Protein AF-A0A6C0F7W9-F1 (afdb_monomer_lite)

Secondary structure (DSSP, 8-state):
-HHHHHHHTT---HHHHHHHHTSHHHHHHHHHHHHHTT-TTTS-HHHHHHHHHHHH-HHHHHS-S-SHHHHHHHHHHHHHHH---S-HHHHHHHHHHHHHHHHHHHHHHHHHHHHHHHHHHHHHHHHHHH---HHHHHHHHHHHHHHHHHHHHHH-HHHHHHHHH-------HHHHHHHHHHHHHHHHHHHHHTT--HHHHHHHHHHHHHHHHHS-GGGHHHHHHHT-HHHHHHHHHTT---HHHHHHHHHHHHHHHHHHS-GGGHHHHHHHHHHHHHS---HHHHHHHHHHHHHHHHHHHHHHHHHHHHTT-

pLDDT: mean 90.6, std 6.88, range [42.31, 96.56]

InterPro domains:
  IPR008862 T-complex 11 [PF05794] (186-307)

Structure (mmCIF, N/CA/C/O backbone):
data_AF-A0A6C0F7W9-F1
#
_entry.id   AF-A0A6C0F7W9-F1
#
loop_
_atom_site.group_PDB
_atom_site.id
_atom_site.type_symbol
_atom_site.label_atom_id
_atom_site.label_alt_id
_atom_site.label_comp_id
_atom_site.label_asym_id
_atom_site.label_entity_id
_atom_site.label_seq_id
_atom_site.pdbx_PDB_ins_code
_atom_site.Cartn_x
_atom_site.Cartn_y
_atom_site.Cartn_z
_atom_site.occupancy
_atom_site.B_iso_or_equiv
_atom_site.auth_seq_id
_atom_site.auth_comp_id
_atom_site.auth_asym_id
_atom_site.auth_atom_id
_atom_site.pdbx_PDB_model_num
ATOM 1 N N . MET A 1 1 ? -28.496 0.179 44.804 1.00 85.44 1 MET A N 1
ATOM 2 C CA . MET A 1 1 ? -27.200 0.665 44.292 1.00 85.44 1 MET A CA 1
ATOM 3 C C . MET A 1 1 ? -26.084 0.224 45.228 1.00 85.44 1 MET A C 1
ATOM 5 O O . MET A 1 1 ? -25.105 -0.337 44.757 1.00 85.44 1 MET A O 1
ATOM 9 N N . ASP A 1 2 ? -26.281 0.359 46.536 1.00 87.19 2 ASP A N 1
ATOM 10 C CA . ASP A 1 2 ? -25.258 0.098 47.564 1.00 87.19 2 ASP A CA 1
ATOM 11 C C . ASP A 1 2 ? -24.726 -1.336 47.537 1.00 87.19 2 ASP A C 1
ATOM 13 O O . ASP A 1 2 ? -23.523 -1.536 47.474 1.00 87.19 2 ASP A O 1
ATOM 17 N N . SER A 1 3 ? -25.598 -2.338 47.375 1.00 89.25 3 SER A N 1
ATOM 18 C CA . SER A 1 3 ? -25.154 -3.735 47.225 1.00 89.25 3 SER A CA 1
ATOM 19 C C . SER A 1 3 ? -24.206 -3.970 46.033 1.00 89.25 3 SER A C 1
ATOM 21 O O . SER A 1 3 ? -23.320 -4.820 46.105 1.00 89.25 3 SER A O 1
ATOM 23 N N . LEU A 1 4 ? -24.364 -3.223 44.930 1.00 91.81 4 LEU A N 1
ATOM 24 C CA . LEU A 1 4 ? -23.422 -3.280 43.806 1.00 91.81 4 LEU A CA 1
ATOM 25 C C . LEU A 1 4 ? -22.123 -2.539 44.144 1.00 91.81 4 LEU A C 1
ATOM 27 O O . LEU A 1 4 ? -21.048 -3.054 43.839 1.00 91.81 4 LEU A O 1
ATOM 31 N N . LYS A 1 5 ? -22.216 -1.372 44.800 1.00 92.31 5 LYS A N 1
ATOM 32 C CA . LYS A 1 5 ? -21.053 -0.607 45.274 1.00 92.31 5 LYS A CA 1
ATOM 33 C C . LYS A 1 5 ? -20.185 -1.457 46.210 1.00 92.31 5 LYS A C 1
ATOM 35 O O . LYS A 1 5 ? -19.002 -1.625 45.926 1.00 92.31 5 LYS A O 1
ATOM 40 N N . ASP A 1 6 ? -20.774 -2.105 47.210 1.00 90.75 6 ASP A N 1
ATOM 41 C CA . ASP A 1 6 ? -20.065 -2.949 48.184 1.00 90.75 6 ASP A CA 1
ATOM 42 C C . ASP A 1 6 ? -19.286 -4.097 47.527 1.00 90.75 6 ASP A C 1
ATOM 44 O O . ASP A 1 6 ? -18.161 -4.421 47.918 1.00 90.75 6 ASP A O 1
ATOM 48 N N . LYS A 1 7 ? -19.876 -4.716 46.498 1.00 91.81 7 LYS A N 1
ATOM 49 C CA . LYS A 1 7 ? -19.296 -5.886 45.821 1.00 91.81 7 LYS A CA 1
ATOM 50 C C . LYS A 1 7 ? -18.228 -5.535 44.788 1.00 91.81 7 LYS A C 1
ATOM 52 O O . LYS A 1 7 ? -17.334 -6.355 44.545 1.00 91.81 7 LYS A O 1
ATOM 57 N N . LEU A 1 8 ? -18.336 -4.364 44.158 1.00 93.31 8 LEU A N 1
ATOM 58 C CA . LEU A 1 8 ? -17.526 -3.988 42.996 1.00 93.31 8 LEU A CA 1
ATOM 59 C C . LEU A 1 8 ? -16.485 -2.905 43.304 1.00 93.31 8 LEU A C 1
ATOM 61 O O . LEU A 1 8 ? -15.392 -2.960 42.747 1.00 93.31 8 LEU A O 1
ATOM 65 N N . LEU A 1 9 ? -16.756 -1.959 44.211 1.00 91.19 9 LEU A N 1
ATOM 66 C CA . LEU A 1 9 ? -15.817 -0.867 44.508 1.00 91.19 9 LEU A CA 1
ATOM 67 C C . LEU A 1 9 ? -14.606 -1.309 45.337 1.00 91.19 9 LEU A C 1
ATOM 69 O O . LEU A 1 9 ? -13.578 -0.638 45.305 1.00 91.19 9 LEU A O 1
ATOM 73 N N . ASN A 1 10 ? -14.679 -2.447 46.023 1.00 90.56 10 ASN A N 1
ATOM 74 C CA . ASN A 1 10 ? -13.546 -3.006 46.771 1.00 90.56 10 ASN A CA 1
ATOM 75 C C . ASN A 1 10 ? -12.594 -3.843 45.895 1.00 90.56 10 ASN A C 1
ATOM 77 O O . ASN A 1 10 ? -11.710 -4.527 46.403 1.00 90.56 10 ASN A O 1
ATOM 81 N N . VAL A 1 11 ? -12.787 -3.843 44.573 1.00 91.94 11 VAL A N 1
ATOM 82 C CA . VAL A 1 11 ? -11.910 -4.537 43.625 1.00 91.94 11 VAL A CA 1
ATOM 83 C C . VAL A 1 11 ? -10.869 -3.558 43.087 1.00 91.94 11 VAL A C 1
ATOM 85 O O . VAL A 1 11 ? -11.222 -2.484 42.602 1.00 91.94 11 VAL A O 1
ATOM 88 N N . HIS A 1 12 ? -9.594 -3.940 43.174 1.00 92.12 12 HIS A N 1
ATOM 89 C CA . HIS A 1 12 ? -8.455 -3.080 42.825 1.00 92.12 12 HIS A CA 1
ATOM 90 C C . HIS A 1 12 ? -7.750 -3.465 41.519 1.00 92.12 12 HIS A C 1
ATOM 92 O O . HIS A 1 12 ? -6.914 -2.709 41.042 1.00 92.12 12 HIS A O 1
ATOM 98 N N . GLU A 1 13 ? -8.117 -4.593 40.910 1.00 94.75 13 GLU A N 1
ATOM 99 C CA . GLU A 1 13 ? -7.559 -5.045 39.633 1.00 94.75 13 GLU A CA 1
ATOM 100 C C . GLU A 1 13 ? -8.621 -5.055 38.532 1.00 94.75 13 GLU A C 1
ATOM 102 O O . GLU A 1 13 ? -9.722 -5.587 38.729 1.00 94.75 13 GLU A O 1
ATOM 107 N N . PHE A 1 14 ? -8.259 -4.530 37.358 1.00 91.50 14 PHE A N 1
ATOM 108 C CA . PHE A 1 14 ? -9.129 -4.449 36.183 1.00 91.50 14 PHE A CA 1
ATOM 109 C C . PHE A 1 14 ? -9.684 -5.819 35.781 1.00 91.50 14 PHE A C 1
ATOM 111 O O . PHE A 1 14 ? -10.897 -6.005 35.680 1.00 91.50 14 PHE A O 1
ATOM 118 N N . GLU A 1 15 ? -8.800 -6.806 35.624 1.00 93.31 15 GLU A N 1
ATOM 119 C CA . GLU A 1 15 ? -9.160 -8.168 35.216 1.00 93.31 15 GLU A CA 1
ATOM 120 C C . GLU A 1 15 ? -10.118 -8.837 36.203 1.00 93.31 15 GLU A C 1
ATOM 122 O O . GLU A 1 15 ? -11.090 -9.498 35.822 1.00 93.31 15 GLU A O 1
ATOM 127 N N . THR A 1 16 ? -9.875 -8.630 37.496 1.00 94.12 16 THR A N 1
ATOM 128 C CA . THR A 1 16 ? -10.717 -9.175 38.558 1.00 94.12 16 THR A CA 1
ATOM 129 C C . THR A 1 16 ? -12.101 -8.516 38.551 1.00 94.12 16 THR A C 1
ATOM 131 O O . THR A 1 16 ? -13.109 -9.213 38.713 1.00 94.12 16 THR A O 1
ATOM 134 N N . LEU A 1 17 ? -12.186 -7.202 38.307 1.00 93.38 17 LEU A N 1
ATOM 135 C CA . LEU A 1 17 ? -13.465 -6.493 38.204 1.00 93.38 17 LEU A CA 1
ATOM 136 C C . LEU A 1 17 ? -14.242 -6.908 36.947 1.00 93.38 17 LEU A C 1
ATOM 138 O O . LEU A 1 17 ? -15.433 -7.214 37.039 1.00 93.38 17 LEU A O 1
ATOM 142 N N . SER A 1 18 ? -13.555 -7.008 35.808 1.00 91.19 18 SER A N 1
ATOM 143 C CA . SER A 1 18 ? -14.110 -7.471 34.533 1.00 91.19 18 SER A CA 1
ATOM 144 C C . SER A 1 18 ? -14.744 -8.861 34.672 1.00 91.19 18 SER A C 1
ATOM 146 O O . SER A 1 18 ? -15.923 -9.054 34.360 1.00 91.19 18 SER A O 1
ATOM 148 N N . LYS A 1 19 ? -14.020 -9.820 35.268 1.00 93.44 19 LYS A N 1
ATOM 149 C CA . LYS A 1 19 ? -14.541 -11.171 35.542 1.00 93.44 19 LYS A CA 1
ATOM 150 C C . LYS A 1 19 ? -15.728 -11.157 36.504 1.00 93.44 19 LYS A C 1
ATOM 152 O O . LYS A 1 19 ? -16.716 -11.849 36.256 1.00 93.44 19 LYS A O 1
ATOM 157 N N . LYS A 1 20 ? -15.672 -10.364 37.582 1.00 92.81 20 LYS A N 1
ATOM 158 C CA . LYS A 1 20 ? -16.789 -10.229 38.535 1.00 92.81 20 LYS A CA 1
ATOM 159 C C . LYS A 1 20 ? -18.050 -9.682 37.872 1.00 92.81 20 LYS A C 1
ATOM 161 O O . LYS A 1 20 ? -19.134 -10.200 38.118 1.00 92.81 20 LYS A O 1
ATOM 166 N N . MET A 1 21 ? -17.931 -8.701 36.982 1.00 90.25 21 MET A N 1
ATOM 167 C CA . MET A 1 21 ? -19.078 -8.158 36.250 1.00 90.25 21 MET A CA 1
ATOM 168 C C . MET A 1 21 ? -19.759 -9.164 35.313 1.00 90.25 21 MET A C 1
ATOM 170 O O . MET A 1 21 ? -20.935 -9.000 34.984 1.00 90.25 21 MET A O 1
ATOM 174 N N . LEU A 1 22 ? -19.059 -10.221 34.898 1.00 89.94 22 LEU A N 1
ATOM 175 C CA . LEU A 1 22 ? -19.636 -11.309 34.105 1.00 89.94 22 LEU A CA 1
ATOM 176 C C . LEU A 1 22 ? -20.366 -12.354 34.962 1.00 89.94 22 LEU A C 1
ATOM 178 O O . LEU A 1 22 ? -21.108 -13.174 34.418 1.00 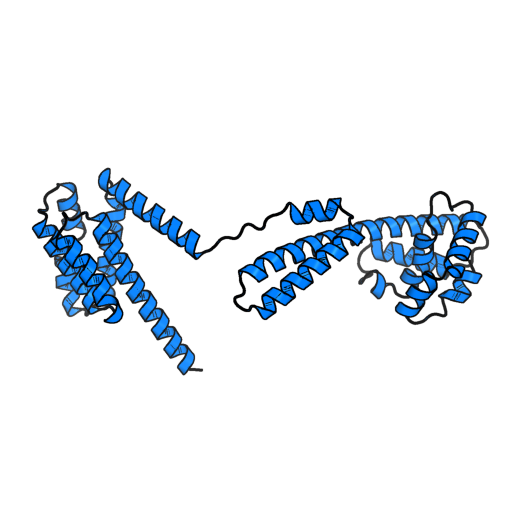89.94 22 LEU A O 1
ATOM 182 N N . GLN A 1 23 ? -20.213 -12.324 36.289 1.00 94.50 23 GLN A N 1
ATOM 183 C CA . GLN A 1 23 ? -20.895 -13.257 37.182 1.00 94.50 23 GLN A CA 1
ATOM 184 C C . GLN A 1 23 ? -22.410 -13.042 37.138 1.00 94.50 23 GLN A C 1
ATOM 186 O O . GLN A 1 23 ? -22.911 -11.913 37.089 1.00 94.50 23 GLN A O 1
ATOM 191 N N . LYS A 1 24 ? -23.157 -14.151 37.169 1.00 94.06 24 LYS A N 1
ATOM 192 C CA . LYS A 1 24 ? -24.623 -14.141 37.105 1.00 94.06 24 LYS A CA 1
ATOM 193 C C . LYS A 1 24 ? -25.232 -13.287 38.219 1.00 94.06 24 LYS A C 1
ATOM 195 O O . LYS A 1 24 ? -26.094 -12.466 37.944 1.00 94.06 24 LYS A O 1
ATOM 200 N N . GLU A 1 25 ? -24.707 -13.416 39.434 1.00 95.38 25 GLU A N 1
ATOM 201 C CA . GLU A 1 25 ? -25.152 -12.660 40.607 1.00 95.38 25 GLU A CA 1
ATOM 202 C C . GLU A 1 25 ? -25.086 -11.138 40.397 1.00 95.38 25 GLU A C 1
ATOM 204 O O . GLU A 1 25 ? -26.061 -10.434 40.653 1.00 95.38 25 GLU A O 1
ATOM 209 N N . ILE A 1 26 ? -23.968 -10.622 39.874 1.00 95.25 26 ILE A N 1
ATOM 210 C CA . ILE A 1 26 ? -23.800 -9.186 39.603 1.00 95.25 26 ILE A CA 1
ATOM 211 C C . ILE A 1 26 ? -24.738 -8.723 38.484 1.00 95.25 26 ILE A C 1
ATOM 213 O O . ILE A 1 26 ? -25.362 -7.665 38.590 1.00 95.25 26 ILE A O 1
ATOM 217 N N . ASN A 1 27 ? -24.881 -9.526 37.426 1.00 94.12 27 ASN A N 1
ATOM 218 C CA . ASN A 1 27 ? -25.809 -9.218 36.337 1.00 94.12 27 ASN A CA 1
ATOM 219 C C . ASN A 1 27 ? -27.264 -9.176 36.822 1.00 94.12 27 ASN A C 1
ATOM 221 O O . ASN A 1 27 ? -28.006 -8.280 36.419 1.00 94.12 27 ASN A O 1
ATOM 225 N N . ASP A 1 28 ? -27.661 -10.102 37.693 1.00 94.62 28 ASP A N 1
ATOM 226 C CA . ASP A 1 28 ? -29.013 -10.171 38.243 1.00 94.62 28 ASP A CA 1
ATOM 227 C C . ASP A 1 28 ? -29.293 -8.988 39.184 1.00 94.62 28 ASP A C 1
ATOM 229 O O . ASP A 1 28 ? -30.345 -8.363 39.063 1.00 94.62 28 ASP A O 1
ATOM 233 N N . LEU A 1 29 ? -28.329 -8.579 40.020 1.00 95.25 29 LEU A N 1
ATOM 234 C CA . LEU A 1 29 ? -28.436 -7.352 40.825 1.00 95.25 29 LEU A CA 1
ATOM 235 C C . LEU A 1 29 ? -28.595 -6.097 39.953 1.00 95.25 29 LEU A C 1
ATOM 237 O O . LEU A 1 29 ? -29.432 -5.238 40.237 1.00 95.25 29 LEU A O 1
ATOM 241 N N . GLY A 1 30 ? -27.820 -5.997 38.869 1.00 94.00 30 GLY A N 1
ATOM 242 C CA . GLY A 1 30 ? -27.941 -4.907 37.901 1.00 94.00 30 GLY A CA 1
ATOM 243 C C . GLY A 1 30 ? -29.318 -4.869 37.232 1.00 94.00 30 GLY A C 1
ATOM 244 O O . GLY A 1 30 ? -29.913 -3.798 37.110 1.00 94.00 30 GLY A O 1
ATOM 245 N N . LYS A 1 31 ? -29.859 -6.028 36.838 1.00 94.62 31 LYS A N 1
ATOM 246 C CA . LYS A 1 31 ? -31.212 -6.135 36.267 1.00 94.62 31 LYS A CA 1
ATOM 247 C C . LYS A 1 31 ? -32.288 -5.735 37.269 1.00 94.62 31 LYS A C 1
ATOM 249 O O . LYS A 1 31 ? -33.102 -4.879 36.942 1.00 94.62 31 LYS A O 1
ATOM 254 N N . GLN A 1 32 ? -32.253 -6.289 38.481 1.00 95.44 32 GLN A N 1
ATOM 255 C CA . GLN A 1 32 ? -33.227 -5.999 39.537 1.00 95.44 32 GLN A CA 1
ATOM 256 C C . GLN A 1 32 ? -33.266 -4.508 39.881 1.00 95.44 32 GLN A C 1
ATOM 258 O O . GLN A 1 32 ? -34.342 -3.939 40.054 1.00 95.44 32 GLN A O 1
ATOM 263 N N . LEU A 1 33 ? -32.103 -3.846 39.930 1.00 93.75 33 LEU A N 1
ATOM 264 C CA . LEU A 1 33 ? -32.042 -2.404 40.158 1.00 93.75 33 LEU A CA 1
ATOM 265 C C . LEU A 1 33 ? -32.733 -1.628 39.030 1.00 93.75 33 LEU A C 1
ATOM 267 O O . LEU A 1 33 ? -33.555 -0.754 39.300 1.00 93.75 33 LEU A O 1
ATOM 271 N N . LEU A 1 34 ? -32.437 -1.955 37.769 1.00 94.88 34 LEU A N 1
ATOM 272 C CA . LEU A 1 34 ? -33.075 -1.295 36.628 1.00 94.88 34 LEU A CA 1
ATOM 273 C C . LEU A 1 34 ? -34.575 -1.604 36.533 1.00 94.88 34 LEU A C 1
ATOM 275 O O . LEU A 1 34 ? -35.336 -0.737 36.115 1.00 94.88 34 LEU A O 1
ATOM 279 N N . GLU A 1 35 ? -35.017 -2.794 36.933 1.00 94.44 35 GLU A N 1
ATOM 280 C CA . GLU A 1 35 ? -36.434 -3.166 37.020 1.00 94.44 35 GLU A CA 1
ATOM 281 C C . GLU A 1 35 ? -37.165 -2.386 38.113 1.00 94.44 35 GLU A C 1
ATOM 283 O O . GLU A 1 35 ? -38.217 -1.806 37.838 1.00 94.44 35 GLU A O 1
ATOM 288 N N . LYS A 1 36 ? -36.581 -2.281 39.316 1.00 93.44 36 LYS A N 1
ATOM 289 C CA . LYS A 1 36 ? -37.109 -1.443 40.406 1.00 93.44 36 LYS A CA 1
ATOM 290 C C . LYS A 1 36 ? -37.282 0.001 39.935 1.00 93.44 36 LYS A C 1
ATOM 292 O O . LYS A 1 36 ? -38.324 0.616 40.147 1.00 93.44 36 LYS A O 1
ATOM 297 N N . LEU A 1 37 ? -36.288 0.511 39.211 1.00 93.19 37 LEU A N 1
ATOM 298 C CA . LEU A 1 37 ? -36.318 1.837 38.609 1.00 93.19 37 LEU A CA 1
ATOM 299 C C . LEU A 1 37 ? -37.122 1.886 37.298 1.00 93.19 37 LEU A C 1
ATOM 301 O O . LEU A 1 37 ? -37.117 2.924 36.653 1.00 93.19 37 LEU A O 1
ATOM 305 N N . LYS A 1 38 ? -37.818 0.835 36.852 1.00 92.62 38 LYS A N 1
ATOM 306 C CA . LYS A 1 38 ? -38.569 0.777 35.574 1.00 92.62 38 LYS A CA 1
ATOM 307 C C . LYS A 1 38 ? -37.785 1.305 34.351 1.00 92.62 38 LYS A C 1
ATOM 309 O O . LYS A 1 38 ? -38.331 2.036 33.527 1.00 92.62 38 LYS A O 1
ATOM 314 N N . MET A 1 39 ? -36.491 0.997 34.272 1.00 91.38 39 MET A N 1
ATOM 315 C CA . MET A 1 39 ? -35.558 1.412 33.207 1.00 91.38 39 MET A CA 1
ATOM 316 C C . MET A 1 39 ? -35.106 0.256 32.309 1.00 91.38 39 MET A C 1
ATOM 318 O O . MET A 1 39 ? -34.450 0.475 31.288 1.00 91.38 39 MET A O 1
ATOM 322 N N . ASN A 1 40 ? -35.436 -0.978 32.684 1.00 88.44 40 ASN A N 1
ATOM 323 C CA . ASN A 1 40 ? -35.019 -2.207 32.010 1.00 88.44 40 ASN A CA 1
ATOM 324 C C . ASN A 1 40 ? -35.438 -2.286 30.528 1.00 88.44 40 ASN A C 1
ATOM 326 O O . ASN A 1 40 ? -34.814 -3.020 29.766 1.00 88.44 40 ASN A O 1
ATOM 330 N N . SER A 1 41 ? -36.446 -1.519 30.100 1.00 87.25 41 SER A N 1
ATOM 331 C CA . SER A 1 41 ? -36.891 -1.462 28.702 1.00 87.25 41 SER A CA 1
ATOM 332 C C . SER A 1 41 ? -35.970 -0.662 27.770 1.00 87.25 41 SER A C 1
ATOM 334 O O . SER A 1 41 ? -36.009 -0.886 26.563 1.00 87.25 41 SER A O 1
ATOM 336 N N . PHE A 1 42 ? -35.134 0.251 28.284 1.00 88.94 42 PHE A N 1
ATOM 337 C CA . PHE A 1 42 ? -34.282 1.120 27.449 1.00 88.94 42 PHE A CA 1
ATOM 338 C C . PHE A 1 42 ? -32.816 1.229 27.908 1.00 88.94 42 PHE A C 1
ATOM 340 O O . PHE A 1 42 ? -31.946 1.643 27.127 1.00 88.94 42 PHE A O 1
ATOM 347 N N . VAL A 1 43 ? -32.501 0.819 29.141 1.00 92.50 43 VAL A N 1
ATOM 348 C CA . VAL A 1 43 ? -31.124 0.671 29.630 1.00 92.50 43 VAL A CA 1
ATOM 349 C C . VAL A 1 43 ? -30.792 -0.805 29.781 1.00 92.50 43 VAL A C 1
ATOM 351 O O . VAL A 1 43 ? -31.406 -1.526 30.562 1.00 92.50 43 VAL A O 1
ATOM 354 N N . HIS A 1 44 ? -29.776 -1.257 29.049 1.00 92.88 44 HIS A N 1
ATOM 355 C CA . HIS A 1 44 ? -29.266 -2.610 29.205 1.00 92.88 44 HIS A CA 1
ATOM 356 C C . HIS A 1 44 ? -28.386 -2.685 30.461 1.00 92.88 44 HIS A C 1
ATOM 358 O O . HIS A 1 44 ? -27.435 -1.914 30.590 1.00 92.88 44 HIS A O 1
ATOM 364 N N . HIS A 1 45 ? -28.658 -3.638 31.356 1.00 92.62 45 HIS A N 1
ATOM 365 C CA . HIS A 1 45 ? -27.936 -3.809 32.628 1.00 92.62 45 HIS A CA 1
ATOM 366 C C . HIS A 1 45 ? -26.410 -3.822 32.475 1.00 92.62 45 HIS A C 1
ATOM 368 O O . HIS A 1 45 ? -25.729 -3.145 33.233 1.00 92.62 45 HIS A O 1
ATOM 374 N N . ARG A 1 46 ? -25.861 -4.496 31.454 1.00 92.31 46 ARG A N 1
ATOM 375 C CA . ARG A 1 46 ? -24.405 -4.493 31.201 1.00 92.31 46 ARG A CA 1
ATOM 376 C C . ARG A 1 46 ? -23.825 -3.118 30.879 1.00 92.31 46 ARG A C 1
ATOM 378 O O . ARG A 1 46 ? -22.703 -2.846 31.279 1.00 92.31 46 ARG A O 1
ATOM 385 N N . ASN A 1 47 ? -24.573 -2.263 30.178 1.00 93.25 47 ASN A N 1
ATOM 386 C CA . ASN A 1 47 ? -24.108 -0.904 29.916 1.00 93.25 47 ASN A CA 1
ATOM 387 C C . ASN A 1 47 ? -24.051 -0.129 31.225 1.00 93.25 47 ASN A C 1
ATOM 389 O O . ASN A 1 47 ? -23.032 0.466 31.518 1.00 93.25 47 ASN A O 1
ATOM 393 N N . PHE A 1 48 ? -25.108 -0.197 32.036 1.00 94.38 48 PHE A N 1
ATOM 394 C CA . PHE A 1 48 ? -25.116 0.421 33.361 1.00 94.38 48 PHE A CA 1
ATOM 395 C C . PHE A 1 48 ? -23.955 -0.082 34.237 1.00 94.38 48 PHE A C 1
ATOM 397 O O . PHE A 1 48 ? -23.228 0.724 34.808 1.00 94.38 48 PHE A O 1
ATOM 404 N N . LEU A 1 49 ? -23.733 -1.399 34.295 1.00 94.81 49 LEU A N 1
ATOM 405 C CA . LEU A 1 49 ? -22.643 -1.990 35.075 1.00 94.81 49 LEU A CA 1
ATOM 406 C C . LEU A 1 49 ? -21.252 -1.546 34.590 1.00 94.81 49 LEU A C 1
ATOM 408 O O . LEU A 1 49 ? -20.321 -1.515 35.388 1.00 94.81 49 LEU A O 1
ATOM 412 N N . ALA A 1 50 ? -21.097 -1.133 33.328 1.00 95.12 50 ALA A N 1
ATOM 413 C CA . ALA A 1 50 ? -19.838 -0.574 32.840 1.00 95.12 50 ALA A CA 1
ATOM 414 C C . ALA A 1 50 ? -19.428 0.718 33.570 1.00 95.12 50 ALA A C 1
ATOM 416 O O . ALA A 1 50 ? -18.243 1.042 33.581 1.00 95.12 50 ALA A O 1
ATOM 417 N N . ALA A 1 51 ? -20.353 1.413 34.247 1.00 96.06 51 ALA A N 1
ATOM 418 C CA . ALA A 1 51 ? -20.027 2.576 35.074 1.00 96.06 51 ALA A CA 1
ATOM 419 C C . ALA A 1 51 ? -18.984 2.255 36.153 1.00 96.06 51 ALA A C 1
ATOM 421 O O . ALA A 1 51 ? -18.143 3.095 36.450 1.00 96.06 51 ALA A O 1
ATOM 422 N N . PHE A 1 52 ? -18.994 1.036 36.706 1.00 95.88 52 PHE A N 1
ATOM 423 C CA . PHE A 1 52 ? -18.022 0.619 37.721 1.00 95.88 52 PHE A CA 1
ATOM 424 C C . PHE A 1 52 ? -16.609 0.488 37.139 1.00 95.88 52 PHE A C 1
ATOM 426 O O . PHE A 1 52 ? -15.646 0.893 37.786 1.00 95.88 52 PHE A O 1
ATOM 433 N N . MET A 1 53 ? -16.488 -0.025 35.910 1.00 94.81 53 MET A N 1
ATOM 434 C CA . MET A 1 53 ? -15.207 -0.126 35.198 1.00 94.81 53 MET A CA 1
ATOM 435 C C . MET A 1 53 ? -14.681 1.249 34.805 1.00 94.81 53 MET A C 1
ATOM 437 O O . MET A 1 53 ? -13.527 1.550 35.076 1.00 94.81 53 MET A O 1
ATOM 441 N N . VAL A 1 54 ? -15.538 2.095 34.223 1.00 95.81 54 VAL A N 1
ATOM 442 C CA . VAL A 1 54 ? -15.179 3.467 33.831 1.00 95.81 54 VAL A CA 1
ATOM 443 C C . VAL A 1 54 ? -14.712 4.273 35.043 1.00 95.81 54 VAL A C 1
ATOM 445 O O . VAL A 1 54 ? -13.730 4.997 34.945 1.00 95.81 54 VAL A O 1
ATOM 448 N N . PHE A 1 55 ? -15.383 4.122 36.187 1.00 96.00 55 PHE A N 1
ATOM 449 C CA . PHE A 1 55 ? -15.010 4.815 37.417 1.00 96.00 55 PHE A CA 1
ATOM 450 C C . PHE A 1 55 ? -13.672 4.326 37.984 1.00 96.00 55 PHE A C 1
ATOM 452 O O . PHE A 1 55 ? -12.820 5.134 38.340 1.00 96.00 55 PHE A O 1
ATOM 459 N N . LYS A 1 56 ? -13.478 3.004 38.090 1.00 95.12 56 LYS A N 1
ATOM 460 C CA . LYS A 1 56 ? -12.280 2.435 38.727 1.00 95.12 56 LYS A CA 1
ATOM 461 C C . LYS A 1 56 ? -11.039 2.475 37.848 1.00 95.12 56 LYS A C 1
ATOM 463 O O . LYS A 1 56 ? -9.944 2.662 38.368 1.00 95.12 56 LYS A O 1
ATOM 468 N N . PHE A 1 57 ? -11.218 2.280 36.550 1.00 95.56 57 PHE A N 1
ATOM 469 C CA . PHE A 1 57 ? -10.138 2.082 35.593 1.00 95.56 57 PHE A CA 1
ATOM 470 C C . PHE A 1 57 ? -10.366 2.912 34.321 1.00 95.56 57 PHE A C 1
ATOM 472 O O . PHE A 1 57 ? -10.446 2.364 33.221 1.00 95.56 57 PHE A O 1
ATOM 479 N N . PRO A 1 58 ? -10.497 4.247 34.433 1.00 93.31 58 PRO A N 1
ATOM 480 C CA . PRO A 1 58 ? -10.826 5.092 33.288 1.00 93.31 58 PRO A CA 1
ATOM 481 C C . PRO A 1 58 ? -9.789 4.996 32.164 1.00 93.31 58 PRO A C 1
ATOM 483 O O . PRO A 1 58 ? -10.162 4.980 30.994 1.00 93.31 58 PRO A O 1
ATOM 486 N N . TYR A 1 59 ? -8.502 4.897 32.506 1.00 91.75 59 TYR A N 1
ATOM 487 C CA . TYR A 1 59 ? -7.416 4.812 31.527 1.00 91.75 59 TYR A CA 1
ATOM 488 C C . TYR A 1 59 ? -7.319 3.435 30.863 1.00 91.75 59 TYR A C 1
ATOM 490 O O . TYR A 1 59 ? -7.044 3.371 29.671 1.00 91.75 59 TYR A O 1
ATOM 498 N N . ASP A 1 60 ? -7.617 2.347 31.576 1.00 90.00 60 ASP A N 1
ATOM 499 C CA . ASP A 1 60 ? -7.670 1.013 30.961 1.00 90.00 60 ASP A CA 1
ATOM 500 C C . ASP A 1 60 ? -8.875 0.866 30.022 1.00 90.00 60 ASP A C 1
ATOM 502 O O . ASP A 1 60 ? -8.812 0.131 29.041 1.00 90.00 60 ASP A O 1
ATOM 506 N N . VAL A 1 61 ? -9.979 1.573 30.303 1.00 89.56 61 VAL A N 1
ATOM 507 C CA . VAL A 1 61 ? -11.179 1.548 29.452 1.00 89.56 61 VAL A CA 1
ATOM 508 C C . VAL A 1 61 ? -11.066 2.501 28.262 1.00 89.56 61 VAL A C 1
ATOM 510 O O . VAL A 1 61 ? -11.493 2.144 27.173 1.00 89.56 61 VAL A O 1
ATOM 513 N N . MET A 1 62 ? -10.558 3.722 28.459 1.00 89.56 62 MET A N 1
ATOM 514 C CA . MET A 1 62 ? -10.667 4.809 27.471 1.00 89.56 62 MET A CA 1
ATOM 515 C C . MET A 1 62 ? -9.324 5.360 26.976 1.00 89.56 62 MET A C 1
ATOM 517 O O . MET A 1 62 ? -9.329 6.261 26.135 1.00 89.56 62 MET A O 1
ATOM 521 N N . HIS A 1 63 ? -8.195 4.875 27.503 1.00 84.94 63 HIS A N 1
ATOM 522 C CA . HIS A 1 63 ? -6.813 5.324 27.251 1.00 84.94 63 HIS A CA 1
ATOM 523 C C . HIS A 1 63 ? -6.480 6.772 27.657 1.00 84.94 63 HIS A C 1
ATOM 525 O O . HIS A 1 63 ? -5.392 7.027 28.165 1.00 84.94 63 HIS A O 1
ATOM 531 N N . THR A 1 64 ? -7.399 7.723 27.481 1.00 87.75 64 THR A N 1
ATOM 532 C CA . THR A 1 64 ? -7.237 9.146 27.820 1.00 87.75 64 THR A CA 1
ATOM 533 C C . THR A 1 64 ? -8.554 9.768 28.301 1.00 87.75 64 THR A C 1
ATOM 535 O O . THR A 1 64 ? -9.644 9.328 27.926 1.00 87.75 64 THR A O 1
ATOM 538 N N . LEU A 1 65 ? -8.454 10.829 29.106 1.00 87.88 65 LEU A N 1
ATOM 539 C CA . LEU A 1 65 ? -9.565 11.685 29.542 1.00 87.88 65 LEU A CA 1
ATOM 540 C C . LEU A 1 65 ? -9.533 13.085 28.902 1.00 87.88 65 LEU A C 1
ATOM 542 O O . LEU A 1 65 ? -10.332 13.946 29.270 1.00 87.88 65 LEU A O 1
ATOM 546 N N . ASP A 1 66 ? -8.634 13.323 27.945 1.00 87.75 66 ASP A N 1
ATOM 547 C CA . ASP A 1 66 ? -8.426 14.654 27.360 1.00 87.75 66 ASP A CA 1
ATOM 548 C C . ASP A 1 66 ? -9.570 15.067 26.432 1.00 87.75 66 ASP A C 1
ATOM 550 O O . ASP A 1 66 ? -9.895 16.251 26.300 1.00 87.75 66 ASP A O 1
ATOM 554 N N . ASN A 1 67 ? -10.218 14.091 25.792 1.00 86.75 67 ASN A N 1
ATOM 555 C CA . ASN A 1 67 ? -11.350 14.367 24.923 1.00 86.75 67 ASN A CA 1
ATOM 556 C C . ASN A 1 67 ? -12.640 14.594 25.736 1.00 86.75 67 ASN A C 1
ATOM 558 O O . ASN A 1 67 ? -12.856 14.051 26.823 1.00 86.75 67 ASN A O 1
ATOM 562 N N . THR A 1 68 ? -13.532 15.416 25.184 1.00 88.00 68 THR A N 1
ATOM 563 C CA . THR A 1 68 ? -14.771 15.830 25.856 1.00 88.00 68 THR A CA 1
ATOM 564 C C . THR A 1 68 ? -15.699 14.658 26.167 1.00 88.00 68 THR A C 1
ATOM 566 O O . THR A 1 68 ? -16.275 14.624 27.250 1.00 88.00 68 THR A O 1
ATOM 569 N N . THR A 1 69 ? -15.809 13.679 25.265 1.00 87.00 69 THR A N 1
ATOM 570 C CA . THR A 1 69 ? -16.724 12.534 25.415 1.00 87.00 69 THR A CA 1
ATOM 571 C C 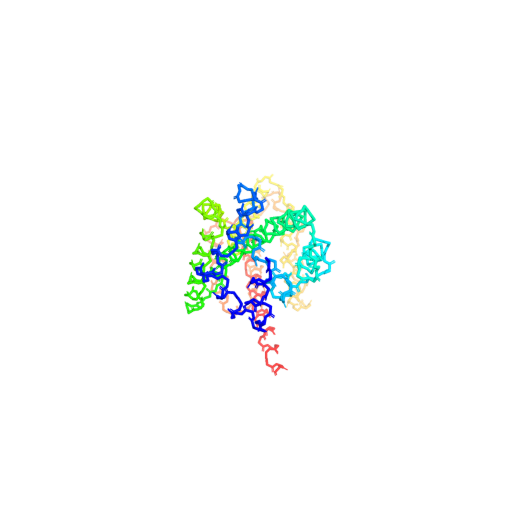. THR A 1 69 ? -16.288 11.600 26.551 1.00 87.00 69 THR A C 1
ATOM 573 O O . THR A 1 69 ? -17.119 11.219 27.375 1.00 87.00 69 THR A O 1
ATOM 576 N N . ASN A 1 70 ? -14.996 11.281 26.647 1.00 91.56 70 ASN A N 1
ATOM 577 C CA . ASN A 1 70 ? -14.416 10.436 27.694 1.00 91.56 70 ASN A CA 1
ATOM 578 C C . ASN A 1 70 ? -14.523 11.119 29.055 1.00 91.56 70 ASN A C 1
ATOM 580 O O . ASN A 1 70 ? -14.923 10.493 30.035 1.00 91.56 70 ASN A O 1
ATOM 584 N N . ARG A 1 71 ? -14.239 12.426 29.111 1.00 93.06 71 ARG A N 1
ATOM 585 C CA . ARG A 1 71 ? -14.385 13.216 30.336 1.00 93.06 71 ARG A CA 1
ATOM 586 C C . ARG A 1 71 ? -15.831 13.268 30.820 1.00 93.06 71 ARG A C 1
ATOM 588 O O . ARG A 1 71 ? -16.079 13.091 32.006 1.00 93.06 71 ARG A O 1
ATOM 595 N N . GLU A 1 72 ? -16.795 13.483 29.925 1.00 93.12 72 GLU A N 1
ATOM 596 C CA . GLU A 1 72 ? -18.220 13.451 30.279 1.00 93.12 72 GLU A CA 1
ATOM 597 C C . GLU A 1 72 ? -18.652 12.070 30.783 1.00 93.12 72 GLU A C 1
ATOM 599 O O . GLU A 1 72 ? -19.310 11.973 31.820 1.00 93.12 72 GLU A O 1
ATOM 604 N N . LEU A 1 73 ? -18.253 11.001 30.087 1.00 95.19 73 LEU A N 1
ATOM 605 C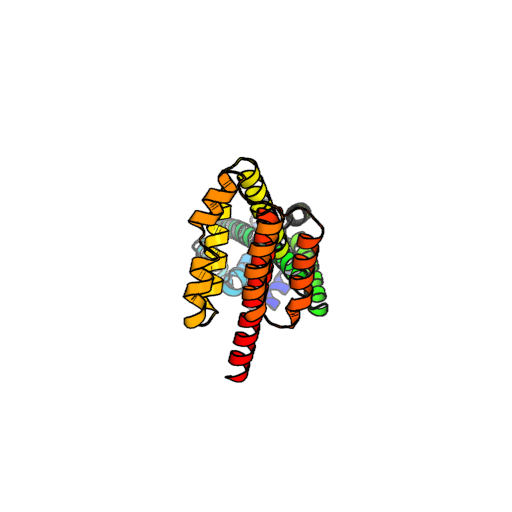 CA . LEU A 1 73 ? -18.541 9.626 30.488 1.00 95.19 73 LEU A CA 1
ATOM 606 C C . LEU A 1 73 ? -17.964 9.310 31.877 1.00 95.19 73 LEU A C 1
ATOM 608 O O . LEU A 1 73 ? -18.674 8.769 32.730 1.00 95.19 73 LEU A O 1
ATOM 612 N N . TYR A 1 74 ? -16.710 9.699 32.120 1.00 96.12 74 TYR A N 1
ATOM 613 C CA . TYR A 1 74 ? -16.055 9.545 33.414 1.00 96.12 74 TYR A CA 1
ATOM 614 C C . TYR A 1 74 ? -16.772 10.335 34.509 1.00 96.12 74 TYR A C 1
ATOM 616 O O . TYR A 1 74 ? -17.129 9.758 35.532 1.00 96.12 74 TYR A O 1
ATOM 624 N N . ASN A 1 75 ? -17.093 11.609 34.274 1.00 95.19 75 ASN A N 1
ATOM 625 C CA . ASN A 1 75 ? -17.788 12.448 35.251 1.00 95.19 75 ASN A CA 1
ATOM 626 C C . ASN A 1 75 ? -19.151 11.867 35.653 1.00 95.19 75 ASN A C 1
ATOM 628 O O . ASN A 1 75 ? -19.498 11.867 36.834 1.00 95.19 75 ASN A O 1
ATOM 632 N N . TYR A 1 76 ? -19.919 11.328 34.700 1.00 95.44 76 TYR A N 1
ATOM 633 C CA . TYR A 1 76 ? -21.172 10.640 35.024 1.00 95.44 76 TYR A CA 1
ATOM 634 C C . TYR A 1 76 ? -20.945 9.331 35.783 1.00 95.44 76 TYR A C 1
ATOM 636 O O . TYR A 1 76 ? -21.762 8.981 36.634 1.00 95.44 76 TYR A O 1
ATOM 644 N N . SER A 1 77 ? -19.842 8.623 35.523 1.00 96.19 77 SER A N 1
ATOM 645 C CA . SER A 1 77 ? -19.472 7.447 36.314 1.00 96.19 77 SER A CA 1
ATOM 646 C C . SER A 1 77 ? -19.111 7.820 37.758 1.00 96.19 77 SER A C 1
ATOM 648 O O . SER A 1 77 ? -19.663 7.215 38.673 1.00 96.19 77 SER A O 1
ATOM 650 N N . CYS A 1 78 ? -18.309 8.872 37.978 1.00 94.88 78 CYS A N 1
ATOM 651 C CA . CYS A 1 78 ? -18.010 9.413 39.309 1.00 94.88 78 CYS A CA 1
ATOM 652 C C . CYS A 1 78 ? -19.295 9.795 40.028 1.00 94.88 78 CYS A C 1
ATOM 654 O O . CYS A 1 78 ? -19.541 9.331 41.136 1.00 94.88 78 CYS A O 1
ATOM 656 N N . LYS A 1 79 ? -20.179 10.537 39.352 1.00 94.25 79 LYS A N 1
ATOM 657 C CA . LYS A 1 79 ? -21.456 10.953 39.930 1.00 94.25 79 LYS A CA 1
ATOM 658 C C . LYS A 1 79 ? -22.288 9.760 40.407 1.00 94.25 79 LYS A C 1
ATOM 660 O O . LYS A 1 79 ? -22.773 9.782 41.533 1.00 94.25 79 LYS A O 1
ATOM 665 N N . LEU A 1 80 ? -22.392 8.693 39.611 1.00 94.31 80 LEU A N 1
ATOM 666 C CA . LEU A 1 80 ? -23.113 7.476 40.006 1.00 94.31 80 LEU A CA 1
ATOM 667 C C . LEU A 1 80 ? -22.481 6.754 41.209 1.00 94.31 80 LEU A C 1
ATOM 669 O O . LEU A 1 80 ? -23.197 6.124 41.994 1.00 94.31 80 LEU A O 1
ATOM 673 N N . MET A 1 81 ? -21.155 6.806 41.349 1.00 94.06 81 MET A N 1
ATOM 674 C CA . MET A 1 81 ? -20.430 6.082 42.398 1.00 94.06 81 MET A CA 1
ATOM 675 C C . MET A 1 81 ? -20.314 6.869 43.702 1.00 94.06 81 MET A C 1
ATOM 677 O O . MET A 1 81 ? -20.433 6.273 44.771 1.00 94.06 81 MET A O 1
ATOM 681 N N . GLU A 1 82 ? -20.157 8.185 43.625 1.00 91.75 82 GLU A N 1
ATOM 682 C CA . GLU A 1 82 ? -19.850 9.058 44.763 1.00 91.75 82 GLU A CA 1
ATOM 683 C C . GLU A 1 82 ? -21.092 9.741 45.345 1.00 91.75 82 GLU A C 1
ATOM 685 O O . GLU A 1 82 ? -21.097 10.080 46.523 1.00 91.75 82 GLU A O 1
ATOM 690 N N . THR A 1 83 ? -22.166 9.904 44.563 1.00 90.31 83 THR A N 1
ATOM 691 C CA . THR A 1 83 ? -23.399 10.538 45.057 1.00 90.31 83 THR A CA 1
ATOM 692 C C . THR A 1 83 ? -24.206 9.564 45.919 1.00 90.31 83 THR A C 1
ATOM 694 O O . THR A 1 83 ? -24.434 8.406 45.535 1.00 90.31 83 THR A O 1
ATOM 697 N N . GLU A 1 84 ? -24.664 10.049 47.073 1.00 87.06 84 GLU A N 1
ATOM 698 C CA . GLU A 1 84 ? -25.729 9.435 47.867 1.00 87.06 84 GLU A CA 1
ATOM 699 C C . GLU A 1 84 ? -27.076 9.928 47.330 1.00 87.06 84 GLU A C 1
ATOM 701 O O . GLU A 1 84 ? -27.326 11.129 47.251 1.00 87.06 84 GLU A O 1
ATOM 706 N N . TYR A 1 85 ? -27.915 9.000 46.873 1.00 86.62 85 TYR A N 1
ATOM 707 C CA . TYR A 1 85 ? -29.177 9.327 46.216 1.00 86.62 85 TYR A CA 1
ATOM 708 C C . TYR A 1 85 ? -30.345 9.117 47.175 1.00 86.62 85 TYR A C 1
ATOM 710 O O . TYR A 1 85 ? -30.754 7.977 47.399 1.00 86.62 85 TYR A O 1
ATOM 718 N N . ASP A 1 86 ? -30.922 10.215 47.658 1.00 82.56 86 ASP A N 1
ATOM 719 C CA . ASP A 1 86 ? -32.162 10.190 48.443 1.00 82.56 86 ASP A CA 1
ATOM 720 C C . ASP A 1 86 ? -33.415 10.119 47.547 1.00 82.56 86 ASP A C 1
ATOM 722 O O . ASP A 1 86 ? -34.440 9.558 47.939 1.00 82.56 86 ASP A O 1
ATOM 726 N N . ASP A 1 87 ? -33.333 10.646 46.315 1.00 86.94 87 ASP A N 1
ATOM 727 C CA . ASP A 1 87 ? -34.410 10.612 45.317 1.00 86.94 87 ASP A CA 1
ATOM 728 C C . ASP A 1 87 ? -34.108 9.617 44.179 1.00 86.94 87 ASP A C 1
ATOM 730 O O . ASP A 1 87 ? -33.157 9.759 43.402 1.00 86.94 87 ASP A O 1
ATOM 734 N N . GLU A 1 88 ? -34.991 8.627 44.004 1.00 88.06 88 GLU A N 1
ATOM 735 C CA . GLU A 1 88 ? -34.922 7.663 42.900 1.00 88.06 88 GLU A CA 1
ATOM 736 C C . GLU A 1 88 ? -34.997 8.333 41.512 1.00 88.06 88 GLU A C 1
ATOM 738 O O . GLU A 1 88 ? -34.495 7.775 40.529 1.00 88.06 88 GLU A O 1
ATOM 743 N N . LYS A 1 89 ? -35.606 9.522 41.386 1.00 89.56 89 LYS A N 1
ATOM 744 C CA . LYS A 1 89 ? -35.642 10.275 40.120 1.00 89.56 89 LYS A CA 1
ATOM 745 C C . LYS A 1 89 ? -34.271 10.813 39.728 1.00 89.56 89 LYS A C 1
ATOM 747 O O . LYS A 1 89 ? -33.947 10.798 38.537 1.00 89.56 89 LYS A O 1
ATOM 752 N N . GLU A 1 90 ? -33.469 11.257 40.689 1.00 91.00 90 GLU A N 1
ATOM 753 C CA . GLU A 1 90 ? -32.117 11.750 40.421 1.00 91.00 90 GLU A CA 1
ATOM 754 C C . GLU A 1 90 ? -31.203 10.610 39.971 1.00 91.00 90 GLU A C 1
ATOM 756 O O . GLU A 1 90 ? -30.564 10.719 38.921 1.00 91.00 90 GLU A O 1
ATOM 761 N N . LEU A 1 91 ? -31.255 9.468 40.668 1.00 92.44 91 LEU A N 1
ATOM 762 C CA . LEU A 1 91 ? -30.525 8.259 40.276 1.00 92.44 91 LEU A CA 1
ATOM 763 C C . LEU A 1 91 ? -30.891 7.819 38.851 1.00 92.44 91 LEU A C 1
ATOM 765 O O . LEU A 1 91 ? -30.018 7.524 38.034 1.00 92.44 91 LEU A O 1
ATOM 769 N N . ARG A 1 92 ? -32.189 7.815 38.515 1.00 93.19 92 ARG A N 1
ATOM 770 C CA . ARG A 1 92 ? -32.663 7.508 37.153 1.00 93.19 92 ARG A CA 1
ATOM 771 C C . ARG A 1 92 ? -32.072 8.456 36.116 1.00 93.19 92 ARG A C 1
ATOM 773 O O . ARG A 1 92 ? -31.608 7.997 35.074 1.00 93.19 92 ARG A O 1
ATOM 780 N N . SER A 1 93 ? -32.103 9.758 36.392 1.00 93.62 93 SER A N 1
ATOM 781 C CA . SER A 1 93 ? -31.582 10.790 35.491 1.00 93.62 93 SER A CA 1
ATOM 782 C C . SER A 1 93 ? -30.099 10.573 35.192 1.00 93.62 93 SER A C 1
ATOM 784 O O . SER A 1 93 ? -29.692 10.579 34.029 1.00 93.62 93 SER A O 1
ATOM 786 N N . ASP A 1 94 ? -29.298 10.287 36.216 1.00 94.00 94 ASP A N 1
ATOM 787 C CA . ASP A 1 94 ? -27.861 10.083 36.048 1.00 94.00 94 ASP A CA 1
ATOM 788 C C . ASP A 1 94 ? -27.526 8.754 35.354 1.00 94.00 94 ASP A C 1
ATOM 790 O O . ASP A 1 94 ? -26.647 8.728 34.492 1.00 94.00 94 ASP A O 1
ATOM 794 N N . ILE A 1 95 ? -28.275 7.671 35.614 1.00 95.25 95 ILE A N 1
ATOM 795 C CA . ILE A 1 95 ? -28.119 6.406 34.870 1.00 95.25 95 ILE A CA 1
ATOM 796 C C . ILE A 1 95 ? -28.431 6.615 33.379 1.00 95.25 95 ILE A C 1
ATOM 798 O O . ILE A 1 95 ? -27.740 6.063 32.517 1.00 95.25 95 ILE A O 1
ATOM 802 N N . ILE A 1 96 ? -29.455 7.412 33.050 1.00 94.56 96 ILE A N 1
ATOM 803 C CA . ILE A 1 96 ? -29.802 7.737 31.657 1.00 94.56 96 ILE A CA 1
ATOM 804 C C . ILE A 1 96 ? -28.658 8.494 30.986 1.00 94.56 96 ILE A C 1
ATOM 806 O O . ILE A 1 96 ? -28.241 8.107 29.893 1.00 94.56 96 ILE A O 1
ATOM 810 N N . LYS A 1 97 ? -28.139 9.539 31.641 1.00 94.50 97 LYS A N 1
ATOM 811 C CA . LYS A 1 97 ? -27.041 10.358 31.111 1.00 94.50 97 LYS A CA 1
ATOM 812 C C . LYS A 1 97 ? -25.774 9.534 30.904 1.00 94.50 97 LYS A C 1
ATOM 814 O O . LYS A 1 97 ? -25.213 9.560 29.811 1.00 94.50 97 LYS A O 1
ATOM 819 N N . PHE A 1 98 ? -25.393 8.720 31.890 1.00 96.38 98 PHE A N 1
ATOM 820 C CA . PHE A 1 98 ? -24.269 7.796 31.758 1.00 96.38 98 PHE A CA 1
ATOM 821 C C . PHE A 1 98 ? -24.457 6.846 30.568 1.00 96.38 98 PHE A C 1
ATOM 823 O O . PHE A 1 98 ? -23.584 6.743 29.712 1.00 96.38 98 PHE A O 1
ATOM 830 N N . ASN A 1 99 ? -25.608 6.171 30.466 1.00 94.88 99 ASN A N 1
ATOM 831 C CA . ASN A 1 99 ? -25.849 5.204 29.392 1.00 94.88 99 ASN A CA 1
ATOM 832 C C . ASN A 1 99 ? -25.889 5.867 28.004 1.00 94.88 99 ASN A C 1
ATOM 834 O O . ASN A 1 99 ? -25.514 5.232 27.019 1.00 94.88 99 ASN A O 1
ATOM 838 N N . PHE A 1 100 ? -26.323 7.127 27.911 1.00 93.75 100 PHE A N 1
ATOM 839 C CA . PHE A 1 100 ? -26.233 7.907 26.679 1.00 93.75 100 PHE A CA 1
ATOM 840 C C . PHE A 1 100 ? -24.769 8.147 26.276 1.00 93.75 100 PHE A C 1
ATOM 842 O O . PHE A 1 100 ? -24.377 7.757 25.174 1.00 93.75 100 PHE A O 1
ATOM 849 N N . CYS A 1 101 ? -23.947 8.696 27.179 1.00 93.62 101 CYS A N 1
ATOM 850 C CA . CYS A 1 101 ? -22.519 8.925 26.932 1.00 93.62 101 CYS A CA 1
ATOM 851 C C . CYS A 1 101 ? -21.777 7.616 26.623 1.00 93.62 101 CYS A C 1
ATOM 853 O O . CYS A 1 101 ? -20.993 7.561 25.680 1.00 93.62 101 CYS A O 1
ATOM 855 N N . PHE A 1 102 ? -22.083 6.537 27.348 1.00 94.50 102 PHE A N 1
ATOM 856 C CA . PHE A 1 102 ? -21.452 5.231 27.159 1.00 94.50 102 PHE A CA 1
ATOM 857 C C . PHE A 1 102 ? -21.774 4.627 25.791 1.00 94.50 102 PHE A C 1
ATOM 859 O O . PHE A 1 102 ? -20.890 4.100 25.123 1.00 94.50 102 PHE A O 1
ATOM 866 N N . LYS A 1 103 ? -23.033 4.716 25.338 1.00 92.38 103 LYS A N 1
ATOM 867 C CA . LYS A 1 103 ? -23.419 4.241 24.000 1.00 92.38 103 LYS A CA 1
ATOM 868 C C . LYS A 1 103 ? -22.720 5.025 22.894 1.00 92.38 103 LYS A C 1
ATOM 870 O O . LYS A 1 103 ? -22.323 4.413 21.906 1.00 92.38 103 LYS A O 1
ATOM 875 N N . LYS A 1 104 ? -22.580 6.344 23.060 1.00 91.69 104 LYS A N 1
ATOM 876 C CA . LYS A 1 104 ? -21.855 7.197 22.113 1.00 91.69 104 LYS A CA 1
ATOM 877 C C . LYS A 1 104 ? -20.382 6.794 22.048 1.00 91.69 104 LYS A C 1
ATOM 879 O O . LYS A 1 104 ? -19.923 6.409 20.981 1.00 91.69 104 LYS A O 1
ATOM 884 N N . TRP A 1 105 ? -19.703 6.771 23.197 1.00 92.88 105 TRP A N 1
ATOM 885 C CA . TRP A 1 105 ? -18.305 6.349 23.306 1.00 92.88 105 TRP A CA 1
ATOM 886 C C . TRP A 1 105 ? -18.073 4.965 22.689 1.00 92.88 105 TRP A C 1
ATOM 888 O O . TRP A 1 105 ? -17.244 4.823 21.801 1.00 92.88 105 TRP A O 1
ATOM 898 N N . LYS A 1 106 ? -18.881 3.966 23.067 1.00 90.00 106 LYS A N 1
ATOM 899 C CA . LYS A 1 106 ? -18.796 2.602 22.526 1.00 90.00 106 LYS A CA 1
ATOM 900 C C . LYS A 1 106 ? -18.969 2.557 21.003 1.00 90.00 106 LYS A C 1
ATOM 902 O O . LYS A 1 106 ? -18.379 1.711 20.338 1.00 90.00 106 LYS A O 1
ATOM 907 N N . GLY A 1 107 ? -19.838 3.407 20.457 1.00 89.12 107 GLY A N 1
ATOM 908 C CA . GLY A 1 107 ? -20.066 3.499 19.018 1.00 89.12 107 GLY A CA 1
ATOM 909 C C . GLY A 1 107 ? -18.877 4.101 18.274 1.00 89.12 107 GLY A C 1
ATOM 910 O O . GLY A 1 107 ? -18.524 3.599 17.211 1.00 89.12 107 GLY A O 1
ATOM 911 N N . ASP A 1 108 ? -18.268 5.144 18.834 1.00 88.56 108 ASP A N 1
ATOM 912 C CA . ASP A 1 108 ? -17.098 5.807 18.254 1.00 88.56 108 ASP A CA 1
ATOM 913 C C . ASP A 1 108 ? -15.854 4.908 18.345 1.00 88.56 108 ASP A C 1
ATOM 915 O O . ASP A 1 108 ? -15.207 4.659 17.330 1.00 88.56 108 ASP A O 1
ATOM 919 N N . ASP A 1 109 ? -15.595 4.320 19.514 1.00 87.25 109 ASP A N 1
ATOM 920 C CA . ASP A 1 109 ? -14.504 3.362 19.740 1.00 87.25 109 ASP A CA 1
ATOM 921 C C . ASP A 1 109 ? -14.632 2.125 18.834 1.00 87.25 109 ASP A C 1
A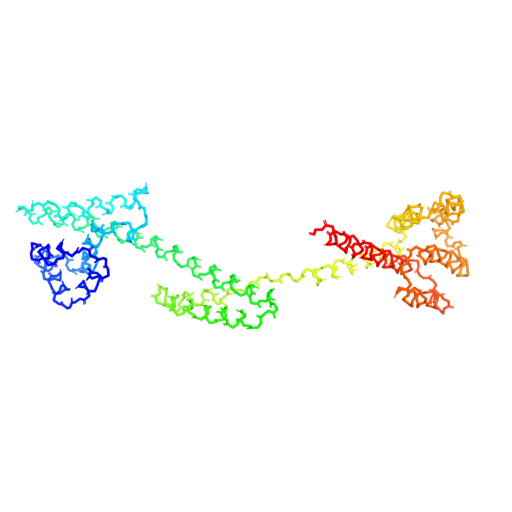TOM 923 O O . ASP A 1 109 ? -13.689 1.712 18.160 1.00 87.25 109 ASP A O 1
ATOM 927 N N . GLY A 1 110 ? -15.854 1.601 18.693 1.00 89.38 110 GLY A N 1
ATOM 928 C CA . GLY A 1 110 ? -16.135 0.490 17.789 1.00 89.38 110 GLY A CA 1
ATOM 929 C C . GLY A 1 110 ? -15.881 0.804 16.309 1.00 89.38 110 GLY A C 1
ATOM 930 O O . GLY A 1 110 ? -15.579 -0.115 15.550 1.00 89.38 110 GLY A O 1
ATOM 931 N N . LYS A 1 111 ? -15.989 2.068 15.872 1.00 90.69 111 LYS A N 1
ATOM 932 C CA . LYS A 1 111 ? -15.612 2.465 14.502 1.00 90.69 111 LYS A CA 1
ATOM 933 C C . LYS A 1 111 ? -14.099 2.472 14.331 1.00 90.69 111 LYS A C 1
ATOM 935 O O . LYS A 1 111 ? -13.622 1.917 13.348 1.00 90.69 111 LYS A O 1
ATOM 940 N N . VAL A 1 112 ? -13.372 3.034 15.298 1.00 90.19 112 VAL A N 1
ATOM 941 C CA . VAL A 1 112 ? -11.902 3.057 15.289 1.00 90.19 112 VAL A CA 1
ATOM 942 C C . VAL A 1 112 ? -11.351 1.635 15.248 1.00 90.19 112 VAL A C 1
ATOM 944 O O . VAL A 1 112 ? -10.509 1.328 14.410 1.00 90.19 112 VAL A O 1
ATOM 947 N N . LEU A 1 113 ? -11.886 0.734 16.078 1.00 91.25 113 LEU A N 1
ATOM 948 C CA . LEU A 1 113 ? -11.471 -0.667 16.083 1.00 91.25 113 LEU A CA 1
ATOM 949 C C . LEU A 1 113 ? -11.723 -1.353 14.733 1.00 91.25 113 LEU A C 1
ATOM 951 O O . LEU A 1 113 ? -10.877 -2.106 14.258 1.00 91.25 113 LEU A O 1
ATOM 955 N N . LYS A 1 114 ? -12.871 -1.097 14.092 1.00 92.56 114 LYS A N 1
ATOM 956 C CA . LYS A 1 114 ? -13.147 -1.627 12.747 1.00 92.56 114 LYS A CA 1
ATOM 957 C C . LYS A 1 114 ? -12.144 -1.104 11.723 1.00 92.56 114 LYS A C 1
ATOM 959 O O . LYS A 1 114 ? -11.605 -1.891 10.957 1.00 92.56 114 LYS A O 1
ATOM 964 N N . GLU A 1 115 ? -11.864 0.192 11.729 1.00 93.06 115 GLU A N 1
ATOM 965 C CA . GLU A 1 115 ? -10.895 0.795 10.813 1.00 93.06 115 GLU A CA 1
ATOM 966 C C . GLU A 1 115 ? -9.484 0.221 11.015 1.00 93.06 115 GLU A C 1
ATOM 968 O O . GLU A 1 115 ? -8.824 -0.147 10.047 1.00 93.06 115 GLU A O 1
ATOM 973 N N . GLN A 1 116 ? -9.053 0.038 12.266 1.00 92.81 116 GLN A N 1
ATOM 974 C CA . GLN A 1 116 ? -7.778 -0.609 12.588 1.00 92.81 116 GLN A CA 1
ATOM 975 C C . GLN A 1 116 ? -7.724 -2.052 12.078 1.00 92.81 116 GLN A C 1
ATOM 977 O O . GLN A 1 116 ? -6.787 -2.412 11.373 1.00 92.81 116 GLN A O 1
ATOM 982 N N . LEU A 1 117 ? -8.740 -2.871 12.375 1.00 94.62 117 LEU A N 1
ATOM 983 C CA . LEU A 1 117 ? -8.799 -4.257 11.899 1.00 94.62 117 LEU A CA 1
ATOM 984 C C . LEU A 1 117 ? -8.798 -4.330 10.366 1.00 94.62 117 LEU A C 1
ATOM 986 O O . LEU A 1 117 ? -8.134 -5.194 9.796 1.00 94.62 117 LEU A O 1
ATOM 990 N N . PHE A 1 118 ? -9.514 -3.421 9.700 1.00 93.25 118 PHE A N 1
ATOM 991 C CA . PHE A 1 118 ? -9.529 -3.323 8.244 1.00 93.25 118 PHE A CA 1
ATOM 992 C C . PHE A 1 118 ? -8.137 -2.991 7.694 1.00 93.25 118 PHE A C 1
ATOM 994 O O . PHE A 1 118 ? -7.654 -3.682 6.798 1.00 93.25 118 PHE A O 1
ATOM 1001 N N . ASN A 1 119 ? -7.477 -1.962 8.227 1.00 92.19 119 ASN A N 1
ATOM 1002 C CA . ASN A 1 119 ? -6.178 -1.507 7.733 1.00 92.19 119 ASN A CA 1
ATOM 1003 C C . ASN A 1 119 ? -5.084 -2.556 7.961 1.00 92.19 119 ASN A C 1
ATOM 1005 O O . ASN A 1 119 ? -4.375 -2.912 7.021 1.00 92.19 119 ASN A O 1
ATOM 1009 N N . GLU A 1 120 ? -4.999 -3.113 9.171 1.00 93.56 120 GLU A N 1
ATOM 1010 C CA . GLU A 1 120 ? -4.011 -4.141 9.520 1.00 93.56 120 GLU A CA 1
ATOM 1011 C C . GLU A 1 120 ? -4.184 -5.410 8.675 1.00 93.56 120 GLU A C 1
ATOM 1013 O O . GLU A 1 120 ? -3.206 -5.989 8.201 1.00 93.56 120 GLU A O 1
ATOM 1018 N N . TYR A 1 121 ? -5.428 -5.824 8.401 1.00 94.31 121 TYR A N 1
ATOM 1019 C CA . TYR A 1 121 ? -5.697 -6.967 7.524 1.00 94.31 121 TYR A CA 1
ATOM 1020 C C . TYR A 1 121 ? -5.092 -6.781 6.125 1.00 94.31 121 TYR A C 1
ATOM 1022 O O . TYR A 1 121 ? -4.472 -7.700 5.578 1.00 94.31 121 TYR A O 1
ATOM 1030 N N . HIS A 1 122 ? -5.285 -5.599 5.537 1.00 91.75 122 HIS A N 1
ATOM 1031 C CA . HIS A 1 122 ? -4.810 -5.292 4.191 1.00 91.75 122 HIS A CA 1
ATOM 1032 C C . HIS A 1 122 ? -3.304 -5.061 4.144 1.00 91.75 122 HIS A C 1
ATOM 1034 O O . HIS A 1 122 ? -2.660 -5.534 3.205 1.00 91.75 122 HIS A O 1
ATOM 1040 N N . GLN A 1 123 ? -2.743 -4.406 5.162 1.00 90.25 123 GLN A N 1
ATOM 1041 C CA . GLN A 1 123 ? -1.305 -4.198 5.277 1.00 90.25 123 GLN A CA 1
ATOM 1042 C C . GLN A 1 123 ? -0.564 -5.535 5.353 1.00 90.25 123 GLN A C 1
ATOM 1044 O O . GLN A 1 123 ? 0.349 -5.765 4.566 1.00 90.25 123 GLN A O 1
ATOM 1049 N N . LEU A 1 124 ? -1.045 -6.484 6.165 1.00 91.44 124 LEU A N 1
ATOM 1050 C CA . LEU A 1 124 ? -0.492 -7.842 6.194 1.00 91.44 124 LEU A CA 1
ATOM 1051 C C . LEU A 1 124 ? -0.586 -8.540 4.832 1.00 91.44 124 LEU A C 1
ATOM 1053 O O . LEU A 1 124 ? 0.284 -9.329 4.476 1.00 91.44 124 LEU A O 1
ATOM 1057 N N . GLY A 1 125 ? -1.633 -8.258 4.049 1.00 88.50 125 GLY A N 1
ATOM 1058 C CA . GLY A 1 125 ? -1.743 -8.729 2.670 1.00 88.50 125 GLY A CA 1
ATOM 1059 C C . GLY A 1 125 ? -0.587 -8.248 1.788 1.00 88.50 125 GLY A C 1
ATOM 1060 O O . GLY A 1 125 ? -0.040 -9.048 1.033 1.00 88.50 125 GLY A O 1
ATOM 1061 N N . VAL A 1 126 ? -0.198 -6.979 1.915 1.00 86.06 126 VAL A N 1
ATOM 1062 C CA . VAL A 1 126 ? 0.955 -6.387 1.219 1.00 86.06 126 VAL A CA 1
ATOM 1063 C C . VAL A 1 126 ? 2.268 -6.968 1.748 1.00 86.06 126 VAL A C 1
ATOM 1065 O O . VAL A 1 126 ? 3.115 -7.388 0.961 1.00 86.06 126 VAL A O 1
ATOM 1068 N N . ASP A 1 127 ? 2.415 -7.078 3.067 1.00 87.50 127 ASP A N 1
ATOM 1069 C CA . ASP A 1 127 ? 3.639 -7.573 3.706 1.00 87.50 127 ASP A CA 1
ATOM 1070 C C . ASP A 1 127 ? 3.929 -9.041 3.356 1.00 87.50 127 ASP A C 1
ATOM 1072 O O . ASP A 1 127 ? 5.083 -9.413 3.154 1.00 87.50 127 ASP A O 1
ATOM 1076 N N . ILE A 1 128 ? 2.889 -9.876 3.218 1.00 87.81 128 ILE A N 1
ATOM 1077 C CA . ILE A 1 128 ? 3.018 -11.267 2.747 1.00 87.81 128 ILE A CA 1
ATOM 1078 C C . ILE A 1 128 ? 3.597 -11.327 1.331 1.00 87.81 128 ILE A C 1
ATOM 1080 O O . ILE A 1 128 ? 4.355 -12.248 1.028 1.00 87.81 128 ILE A O 1
ATOM 1084 N N . MET A 1 129 ? 3.221 -10.390 0.457 1.00 82.69 129 MET A N 1
ATOM 1085 C CA . MET A 1 129 ? 3.691 -10.381 -0.931 1.00 82.69 129 MET A CA 1
ATOM 1086 C C . MET A 1 129 ? 5.098 -9.801 -1.076 1.00 82.69 129 MET A C 1
ATOM 1088 O O . MET A 1 129 ? 5.814 -10.202 -1.984 1.00 82.69 129 MET A O 1
ATOM 1092 N N . ASN A 1 130 ? 5.496 -8.899 -0.176 1.00 81.31 130 ASN A N 1
ATOM 1093 C CA . ASN A 1 130 ? 6.784 -8.205 -0.229 1.00 81.31 130 ASN A CA 1
ATOM 1094 C C . ASN A 1 130 ? 7.893 -8.865 0.602 1.00 81.31 130 ASN A C 1
ATOM 1096 O O . ASN A 1 130 ? 8.999 -8.332 0.672 1.00 81.31 130 ASN A O 1
ATOM 1100 N N . THR A 1 131 ? 7.614 -9.972 1.288 1.00 83.75 131 THR A N 1
ATOM 1101 C CA . THR A 1 131 ? 8.625 -10.688 2.069 1.00 83.75 131 THR A CA 1
ATOM 1102 C C . THR A 1 131 ? 9.040 -11.970 1.356 1.00 83.75 131 THR A C 1
ATOM 1104 O O . THR A 1 131 ? 8.191 -12.693 0.848 1.00 83.75 131 THR A O 1
ATOM 1107 N N . ASP A 1 132 ? 10.335 -12.281 1.352 1.00 85.56 132 ASP A N 1
ATOM 1108 C CA . ASP A 1 132 ? 10.856 -13.551 0.821 1.00 85.56 132 ASP A CA 1
ATOM 1109 C C . ASP A 1 132 ? 10.980 -14.639 1.906 1.00 85.56 132 ASP A C 1
ATOM 1111 O O . ASP A 1 132 ? 11.198 -15.809 1.605 1.00 85.56 132 ASP A O 1
ATOM 1115 N N . ASP A 1 133 ? 10.798 -14.266 3.176 1.00 90.44 133 ASP A N 1
ATOM 1116 C CA . ASP A 1 133 ? 10.905 -15.143 4.345 1.00 90.44 133 ASP A CA 1
ATOM 1117 C C . ASP A 1 133 ? 9.597 -15.930 4.567 1.00 90.44 133 ASP A C 1
ATOM 1119 O O . ASP A 1 133 ? 8.560 -15.370 4.940 1.00 90.44 133 ASP A O 1
ATOM 1123 N N . GLU A 1 134 ? 9.640 -17.246 4.343 1.00 90.81 134 GLU A N 1
ATOM 1124 C CA . GLU A 1 134 ? 8.478 -18.138 4.471 1.00 90.81 134 GLU A CA 1
ATOM 1125 C C . GLU A 1 134 ? 7.952 -18.283 5.913 1.00 90.81 134 GLU A C 1
ATOM 1127 O O . GLU A 1 134 ? 6.739 -18.436 6.119 1.00 90.81 134 GLU A O 1
ATOM 1132 N N . ASP A 1 135 ? 8.814 -18.168 6.926 1.00 92.12 135 ASP A N 1
ATOM 1133 C CA . ASP A 1 135 ? 8.389 -18.226 8.328 1.00 92.12 135 ASP A CA 1
ATOM 1134 C C . ASP A 1 135 ? 7.589 -16.967 8.681 1.00 92.12 135 ASP A C 1
ATOM 1136 O O . ASP A 1 135 ? 6.500 -17.043 9.269 1.00 92.12 135 ASP A O 1
ATOM 1140 N N . ARG A 1 136 ? 8.057 -15.795 8.231 1.00 90.19 136 ARG A N 1
ATOM 1141 C CA . ARG A 1 136 ? 7.315 -14.531 8.382 1.00 90.19 136 ARG A CA 1
ATOM 1142 C C . ARG A 1 136 ? 5.985 -14.554 7.642 1.00 90.19 136 ARG A C 1
ATOM 1144 O O . ARG A 1 136 ? 4.971 -14.166 8.227 1.00 90.19 136 ARG A O 1
ATOM 1151 N N . LYS A 1 137 ? 5.942 -15.071 6.406 1.00 91.56 137 LYS A N 1
ATOM 1152 C CA . LYS A 1 137 ? 4.673 -15.239 5.666 1.00 91.56 137 LYS A CA 1
ATOM 1153 C C . LYS A 1 137 ? 3.667 -16.061 6.456 1.00 91.56 137 LYS A C 1
ATOM 1155 O O . LYS A 1 137 ? 2.480 -15.730 6.471 1.00 91.56 137 LYS A O 1
ATOM 1160 N N . THR A 1 138 ? 4.123 -17.129 7.105 1.00 93.62 138 THR A N 1
ATOM 1161 C CA . THR A 1 138 ? 3.260 -17.999 7.910 1.00 93.62 138 THR A CA 1
ATOM 1162 C C . THR A 1 138 ? 2.671 -17.243 9.101 1.00 93.62 138 THR A C 1
ATOM 1164 O O . THR A 1 138 ? 1.459 -17.292 9.322 1.00 93.62 138 THR A O 1
ATOM 1167 N N . ILE A 1 139 ? 3.491 -16.471 9.822 1.00 94.88 139 ILE A N 1
ATOM 1168 C CA . ILE A 1 139 ? 3.037 -15.641 10.949 1.00 94.88 139 ILE A CA 1
ATOM 1169 C C . ILE A 1 139 ? 2.018 -14.588 10.491 1.00 94.88 139 ILE A C 1
ATOM 1171 O O . ILE A 1 139 ? 0.979 -14.410 11.135 1.00 94.88 139 ILE A O 1
ATOM 1175 N N . TYR A 1 140 ? 2.270 -13.913 9.368 1.00 94.31 140 TYR A N 1
ATOM 1176 C CA . TYR A 1 140 ? 1.356 -12.903 8.830 1.00 94.31 140 TYR A CA 1
ATOM 1177 C C . TYR A 1 140 ? 0.008 -13.497 8.420 1.00 94.31 140 TYR A C 1
ATOM 1179 O O . TYR A 1 140 ? -1.030 -12.934 8.766 1.00 94.31 140 TYR A O 1
ATOM 1187 N N . LYS A 1 141 ? -0.007 -14.667 7.765 1.00 93.00 141 LYS A N 1
ATOM 1188 C CA . LYS A 1 141 ? -1.251 -15.380 7.419 1.00 93.00 141 LYS A CA 1
ATOM 1189 C C . LYS A 1 141 ? -2.068 -15.730 8.664 1.00 93.00 141 LYS A C 1
ATOM 1191 O O . LYS A 1 141 ? -3.241 -15.382 8.736 1.00 93.00 141 LYS A O 1
ATOM 1196 N N . LEU A 1 142 ? -1.431 -16.317 9.681 1.00 95.19 142 LEU A N 1
ATOM 1197 C CA . LEU A 1 142 ? -2.098 -16.658 10.945 1.00 95.19 142 LEU A CA 1
ATOM 1198 C C . LEU A 1 142 ? -2.661 -15.424 11.665 1.00 95.19 142 LEU A C 1
ATOM 1200 O O . LEU A 1 142 ? -3.735 -15.475 12.265 1.00 95.19 142 LEU A O 1
ATOM 1204 N N . THR A 1 143 ? -1.937 -14.307 11.619 1.00 95.19 143 THR A N 1
ATOM 1205 C CA . THR A 1 143 ? -2.380 -13.044 12.227 1.00 95.19 143 THR A CA 1
ATOM 1206 C C . THR A 1 143 ? -3.583 -12.479 11.482 1.00 95.19 143 THR A C 1
ATOM 1208 O O . THR A 1 143 ? -4.552 -12.042 12.100 1.00 95.19 143 THR A O 1
ATOM 1211 N N . ARG A 1 144 ? -3.565 -12.562 10.154 1.00 94.19 144 ARG A N 1
ATOM 1212 C CA . ARG A 1 144 ? -4.646 -12.121 9.279 1.00 94.19 144 ARG A CA 1
ATOM 1213 C C . ARG A 1 144 ? -5.933 -12.932 9.496 1.00 94.19 144 ARG A C 1
ATOM 1215 O O . ARG A 1 144 ? -7.009 -12.340 9.565 1.00 94.19 144 ARG A O 1
ATOM 1222 N N . ASP A 1 145 ? -5.825 -14.241 9.725 1.00 94.62 145 ASP A N 1
ATOM 1223 C CA . ASP A 1 145 ? -6.967 -15.089 10.105 1.00 94.62 145 ASP A CA 1
ATOM 1224 C C . ASP A 1 145 ? -7.536 -14.695 11.478 1.00 94.62 145 ASP A C 1
ATOM 1226 O O . ASP A 1 145 ? -8.747 -14.541 11.641 1.00 94.62 145 ASP A O 1
ATOM 1230 N N . ARG A 1 146 ? -6.667 -14.418 12.462 1.00 95.19 146 ARG A N 1
ATOM 1231 C CA . ARG A 1 146 ? -7.100 -13.909 13.777 1.00 95.19 146 ARG A CA 1
ATOM 1232 C C . ARG A 1 146 ? -7.805 -12.559 13.680 1.00 95.19 146 ARG A C 1
ATOM 1234 O O . ARG A 1 146 ? -8.749 -12.313 14.432 1.00 95.19 146 ARG A O 1
ATOM 1241 N N . ILE A 1 147 ? -7.367 -11.683 12.776 1.00 94.94 147 ILE A N 1
ATOM 1242 C CA . ILE A 1 147 ? -8.047 -10.411 12.518 1.00 94.94 147 ILE A CA 1
ATOM 1243 C C . ILE A 1 147 ? -9.458 -10.669 11.984 1.00 94.94 147 ILE A C 1
ATOM 1245 O O . ILE A 1 147 ? -10.387 -10.034 12.472 1.00 94.94 147 ILE A O 1
ATOM 1249 N N . LEU A 1 148 ? -9.660 -11.626 11.070 1.00 93.88 148 LEU A N 1
ATOM 1250 C CA . LEU A 1 148 ? -11.005 -11.987 10.595 1.00 93.88 148 LEU A CA 1
ATOM 1251 C C . LEU A 1 148 ? -11.898 -12.518 11.722 1.00 93.88 148 LEU A C 1
ATOM 1253 O O . LEU A 1 148 ? -13.043 -12.078 11.847 1.00 93.88 148 LEU A O 1
ATOM 1257 N N . ASP A 1 149 ? -11.367 -13.385 12.587 1.00 93.50 149 ASP A N 1
ATOM 1258 C CA . ASP A 1 149 ? -12.091 -13.887 13.762 1.00 93.50 149 ASP A CA 1
ATOM 1259 C C . ASP A 1 149 ? -12.515 -12.752 14.710 1.00 93.50 149 ASP A C 1
ATOM 1261 O O . ASP A 1 149 ? -13.621 -12.754 15.264 1.00 93.50 149 ASP A O 1
ATOM 1265 N N . CYS A 1 150 ? -11.639 -11.766 14.920 1.00 92.38 150 CYS A N 1
ATOM 1266 C CA . CYS A 1 150 ? -11.939 -10.575 15.712 1.00 92.38 150 CYS A CA 1
ATOM 1267 C C . CYS A 1 150 ? -12.969 -9.674 15.018 1.00 92.38 150 CYS A C 1
ATOM 1269 O O . CYS A 1 150 ? -13.938 -9.249 15.650 1.00 92.38 150 CYS A O 1
ATOM 1271 N N . SER A 1 151 ? -12.819 -9.442 13.716 1.00 92.94 151 SER A N 1
ATOM 1272 C CA . SER A 1 151 ? -13.747 -8.663 12.894 1.00 92.94 151 SER A CA 1
ATOM 1273 C C . SER A 1 151 ? -15.155 -9.251 12.916 1.00 92.94 151 SER A C 1
ATOM 1275 O O . SER A 1 151 ? -16.123 -8.505 13.090 1.00 92.94 151 SER A O 1
ATOM 1277 N N . HIS A 1 152 ? -15.285 -10.581 12.876 1.00 92.50 152 HIS A N 1
ATOM 1278 C CA . HIS A 1 152 ? -16.569 -11.260 13.047 1.00 92.50 152 HIS A CA 1
ATOM 1279 C C . HIS A 1 152 ? -17.246 -10.886 14.375 1.00 92.50 152 HIS A C 1
ATOM 1281 O O . HIS A 1 152 ? -18.435 -10.576 14.414 1.00 92.50 152 HIS A O 1
ATOM 1287 N N . LYS A 1 153 ? -16.486 -10.868 15.478 1.00 89.31 153 LYS A N 1
ATOM 1288 C CA . LYS A 1 153 ? -17.012 -10.560 16.821 1.00 89.31 153 LYS A CA 1
ATOM 1289 C C . LYS A 1 153 ? -17.442 -9.099 16.971 1.00 89.31 153 LYS A C 1
ATOM 1291 O O . LYS A 1 153 ? -18.362 -8.819 17.736 1.00 89.31 153 LYS A O 1
ATOM 1296 N N . VAL A 1 154 ? -16.779 -8.177 16.272 1.00 87.06 154 VAL A N 1
ATOM 1297 C CA . VAL A 1 154 ? -17.023 -6.729 16.382 1.00 87.06 154 VAL A CA 1
ATOM 1298 C C . VAL A 1 154 ? -18.121 -6.257 15.427 1.00 87.06 154 VAL A C 1
ATOM 1300 O O . VAL A 1 154 ? -18.987 -5.468 15.809 1.00 87.06 154 VAL A O 1
ATOM 1303 N N . GLY A 1 155 ? -18.078 -6.700 14.170 1.00 83.56 155 GLY A N 1
ATOM 1304 C CA . GLY A 1 155 ? -18.926 -6.192 13.091 1.00 83.56 155 GLY A CA 1
ATOM 1305 C C . GLY A 1 155 ? -19.883 -7.210 12.474 1.00 83.56 155 GLY A C 1
ATOM 1306 O O . GLY A 1 155 ? -20.755 -6.803 11.704 1.00 83.56 155 GLY A O 1
ATOM 1307 N N . GLY A 1 156 ? -19.758 -8.491 12.826 1.00 90.69 156 GLY A N 1
ATOM 1308 C CA . GLY A 1 156 ? -20.514 -9.579 12.214 1.00 90.69 156 GLY A CA 1
ATOM 1309 C C . GLY A 1 156 ? -20.101 -9.848 10.768 1.00 90.69 156 GLY A C 1
ATOM 1310 O O . GLY A 1 156 ? -19.090 -9.351 10.273 1.00 90.69 156 GLY A O 1
ATOM 1311 N N . GLU A 1 157 ? -20.927 -10.627 10.081 1.00 92.25 157 GLU A N 1
ATOM 1312 C CA . GLU A 1 157 ? -20.656 -11.138 8.734 1.00 92.25 157 GLU A CA 1
ATOM 1313 C C . GLU A 1 157 ? -20.522 -10.025 7.685 1.00 92.25 157 GLU A C 1
ATOM 1315 O O . GLU A 1 157 ? -19.587 -10.032 6.892 1.00 92.25 157 GLU A O 1
ATOM 1320 N N . LYS A 1 158 ? -21.350 -8.975 7.782 1.00 91.00 158 LYS A N 1
ATOM 1321 C CA . LYS A 1 158 ? -21.271 -7.796 6.900 1.00 91.00 158 LYS A CA 1
ATOM 1322 C C . LYS A 1 158 ? -19.902 -7.118 6.914 1.00 91.00 158 LYS A C 1
ATOM 1324 O O . LYS A 1 158 ? -19.463 -6.603 5.895 1.00 91.00 158 LYS A O 1
ATOM 1329 N N . PHE A 1 159 ? -19.243 -7.078 8.072 1.00 92.06 159 PHE A N 1
ATOM 1330 C CA . PHE A 1 159 ? -17.935 -6.437 8.182 1.00 92.06 159 PHE A CA 1
ATOM 1331 C C . PHE A 1 159 ? -16.819 -7.315 7.600 1.00 92.06 159 PHE A C 1
ATOM 1333 O O . PHE A 1 159 ? -15.868 -6.797 7.025 1.00 92.06 159 PHE A O 1
ATOM 1340 N N . ILE A 1 160 ? -16.955 -8.643 7.677 1.00 92.94 160 ILE A N 1
ATOM 1341 C CA . ILE A 1 160 ? -16.053 -9.560 6.967 1.00 92.94 160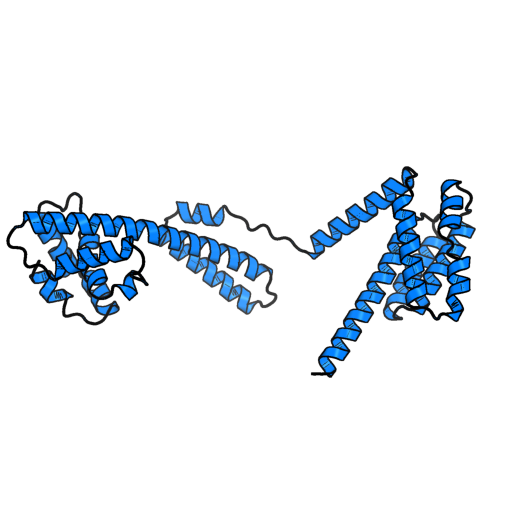 ILE A CA 1
ATOM 1342 C C . ILE A 1 160 ? -16.198 -9.377 5.458 1.00 92.94 160 ILE A C 1
ATOM 1344 O O . ILE A 1 160 ? -15.192 -9.272 4.763 1.00 92.94 160 ILE A O 1
ATOM 1348 N N . GLU A 1 161 ? -17.433 -9.325 4.954 1.00 92.00 161 GLU A N 1
ATOM 1349 C CA . GLU A 1 161 ? -17.705 -9.092 3.532 1.00 92.00 161 GLU A CA 1
ATOM 1350 C C . GLU A 1 161 ? -17.062 -7.786 3.051 1.00 92.00 161 GLU A C 1
ATOM 1352 O O . GLU A 1 161 ? -16.422 -7.768 2.002 1.00 92.00 161 GLU A O 1
ATOM 1357 N N . GLU A 1 162 ? -17.163 -6.717 3.845 1.00 91.00 162 GLU A N 1
ATOM 1358 C CA . GLU A 1 162 ? -16.517 -5.432 3.570 1.00 91.00 162 GLU A CA 1
ATOM 1359 C C . GLU A 1 162 ? -14.989 -5.563 3.488 1.00 91.00 162 GLU A C 1
ATOM 1361 O O . GLU A 1 162 ? -14.407 -5.177 2.472 1.00 91.00 162 GLU A O 1
ATOM 1366 N N . ILE A 1 163 ? -14.346 -6.174 4.492 1.00 90.00 163 ILE A N 1
ATOM 1367 C CA . ILE A 1 163 ? -12.893 -6.421 4.490 1.00 90.00 163 ILE A CA 1
ATOM 1368 C C . ILE A 1 163 ? -12.479 -7.212 3.243 1.00 90.00 163 ILE A C 1
ATOM 1370 O O . ILE A 1 163 ? -11.542 -6.835 2.552 1.00 90.00 163 ILE A O 1
ATOM 1374 N N . MET A 1 164 ? -13.187 -8.295 2.927 1.00 88.00 164 MET A N 1
ATOM 1375 C CA . MET A 1 164 ? -12.831 -9.198 1.826 1.00 88.00 164 MET A CA 1
ATOM 1376 C C . MET A 1 164 ? -13.129 -8.611 0.440 1.00 88.00 164 MET A C 1
ATOM 1378 O O . MET A 1 164 ? -12.558 -9.062 -0.555 1.00 88.00 164 MET A O 1
ATOM 1382 N N . SER A 1 165 ? -14.034 -7.632 0.353 1.00 86.69 165 SER A N 1
ATOM 1383 C CA . SER A 1 165 ? -14.380 -6.965 -0.906 1.00 86.69 165 SER A CA 1
ATOM 1384 C C . SER A 1 165 ? -13.260 -6.068 -1.431 1.00 86.69 165 SER A C 1
ATOM 1386 O O . SER A 1 165 ? -13.185 -5.813 -2.637 1.00 86.69 165 SER A O 1
ATOM 1388 N N . TYR A 1 166 ? -12.373 -5.612 -0.546 1.00 81.31 166 TYR A N 1
ATOM 1389 C CA . TYR A 1 166 ? -11.262 -4.760 -0.916 1.00 81.31 166 TYR A CA 1
ATOM 1390 C C . TYR A 1 166 ? -10.068 -5.609 -1.359 1.00 81.31 166 TYR A C 1
ATOM 1392 O O . TYR A 1 166 ? -9.614 -6.527 -0.676 1.00 81.31 166 TYR A O 1
ATOM 1400 N N . LYS A 1 167 ? -9.547 -5.309 -2.550 1.00 69.50 167 LYS A N 1
ATOM 1401 C CA . LYS A 1 167 ? -8.311 -5.907 -3.054 1.00 69.50 167 LYS A CA 1
ATOM 1402 C C . LYS A 1 167 ? -7.243 -4.823 -3.069 1.00 69.50 167 LYS A C 1
ATOM 1404 O O . LYS A 1 167 ? -7.444 -3.822 -3.758 1.00 69.50 167 LYS A O 1
ATOM 1409 N N . PRO A 1 168 ? -6.126 -4.991 -2.344 1.00 64.50 168 PRO A N 1
ATOM 1410 C CA . PRO A 1 168 ? -5.039 -4.032 -2.428 1.00 64.50 168 PRO A CA 1
ATOM 1411 C C . PRO A 1 168 ? -4.535 -3.977 -3.874 1.00 64.50 168 PRO A C 1
ATOM 1413 O O . PRO A 1 168 ? -4.322 -5.011 -4.510 1.00 64.50 168 PRO A O 1
ATOM 1416 N N . VAL A 1 169 ? -4.373 -2.764 -4.403 1.00 64.88 169 VAL A N 1
ATOM 1417 C CA . VAL A 1 169 ? -3.698 -2.554 -5.685 1.00 64.88 169 VAL A CA 1
ATOM 1418 C C . VAL A 1 169 ? -2.208 -2.685 -5.423 1.00 64.88 169 VAL A C 1
ATOM 1420 O O . VAL A 1 169 ? -1.625 -1.876 -4.706 1.00 64.88 169 VAL A O 1
ATOM 1423 N N . ILE A 1 170 ? -1.602 -3.721 -5.988 1.00 62.69 170 ILE A N 1
ATOM 1424 C CA . ILE A 1 170 ? -0.179 -3.998 -5.825 1.00 62.69 170 ILE A CA 1
ATOM 1425 C C . ILE A 1 170 ? 0.501 -3.619 -7.128 1.00 62.69 170 ILE A C 1
ATOM 1427 O O . ILE A 1 170 ? 0.213 -4.181 -8.183 1.00 62.69 170 ILE A O 1
ATOM 1431 N N . LEU A 1 171 ? 1.367 -2.613 -7.050 1.00 62.09 171 LEU A N 1
ATOM 1432 C CA . LEU A 1 171 ? 2.178 -2.161 -8.169 1.00 62.09 171 LEU A CA 1
ATOM 1433 C C . LEU A 1 171 ? 3.536 -2.843 -8.070 1.00 62.09 171 LEU A C 1
ATOM 1435 O O . LEU A 1 171 ? 4.353 -2.482 -7.225 1.00 62.09 171 LEU A O 1
ATOM 1439 N N . ASN A 1 172 ? 3.782 -3.815 -8.944 1.00 70.50 172 ASN A N 1
ATOM 1440 C CA . ASN A 1 172 ? 5.137 -4.289 -9.166 1.00 70.50 172 ASN A CA 1
ATOM 1441 C C . ASN A 1 172 ? 5.907 -3.192 -9.919 1.00 70.50 172 ASN A C 1
ATOM 1443 O O . ASN A 1 172 ? 5.572 -2.844 -11.055 1.00 70.50 172 ASN A O 1
ATOM 1447 N N . LYS A 1 173 ? 6.914 -2.615 -9.258 1.00 73.12 173 LYS A N 1
ATOM 1448 C CA . LYS A 1 173 ? 7.731 -1.529 -9.810 1.00 73.12 173 LYS A CA 1
ATOM 1449 C C . LYS A 1 173 ? 8.450 -1.962 -11.088 1.00 73.12 173 LYS A C 1
ATOM 1451 O O . LYS A 1 173 ? 8.553 -1.155 -12.010 1.00 73.12 173 LYS A O 1
ATOM 1456 N N . ASP A 1 174 ? 8.896 -3.213 -11.153 1.00 75.31 174 ASP A N 1
ATOM 1457 C CA . ASP A 1 174 ? 9.637 -3.735 -12.300 1.00 75.31 174 ASP A CA 1
ATOM 1458 C C . ASP A 1 174 ? 8.714 -3.911 -13.506 1.00 75.31 174 ASP A C 1
ATOM 1460 O O . ASP A 1 174 ? 9.042 -3.458 -14.602 1.00 75.31 174 ASP A O 1
ATOM 1464 N N . ASP A 1 175 ? 7.507 -4.444 -13.291 1.00 76.94 175 ASP A N 1
ATOM 1465 C CA . ASP A 1 175 ? 6.497 -4.559 -14.350 1.00 76.94 175 ASP A CA 1
ATOM 1466 C C . ASP A 1 175 ? 6.072 -3.183 -14.872 1.00 76.94 175 ASP A C 1
ATOM 1468 O O . ASP A 1 175 ? 5.926 -2.984 -16.081 1.00 76.94 175 ASP A O 1
ATOM 1472 N N . LEU A 1 176 ? 5.902 -2.209 -13.972 1.00 76.62 176 LEU A N 1
ATOM 1473 C CA . LEU A 1 176 ? 5.562 -0.839 -14.348 1.00 76.62 176 LEU A CA 1
ATOM 1474 C C . LEU A 1 176 ? 6.690 -0.194 -15.162 1.00 76.62 176 LEU A C 1
ATOM 1476 O O . LEU A 1 176 ? 6.428 0.443 -16.182 1.00 76.62 176 LEU A O 1
ATOM 1480 N N . MET A 1 177 ? 7.942 -0.383 -14.740 1.00 77.00 177 MET A N 1
ATOM 1481 C CA . MET A 1 177 ? 9.111 0.129 -15.452 1.00 77.00 177 MET A CA 1
ATOM 1482 C C . MET A 1 177 ? 9.257 -0.533 -16.827 1.00 77.00 177 MET A C 1
ATOM 1484 O O . MET A 1 177 ? 9.551 0.146 -17.808 1.00 77.00 177 MET A O 1
ATOM 1488 N N . MET A 1 178 ? 8.997 -1.838 -16.929 1.00 82.88 178 MET A N 1
ATOM 1489 C CA . MET A 1 178 ? 8.997 -2.565 -18.197 1.00 82.88 178 MET A CA 1
ATOM 1490 C C . MET A 1 178 ? 7.926 -2.025 -19.152 1.00 82.88 178 MET A C 1
ATOM 1492 O O . MET A 1 178 ? 8.224 -1.757 -20.316 1.00 82.88 178 MET A O 1
ATOM 1496 N N . GLN A 1 179 ? 6.697 -1.813 -18.670 1.00 82.62 179 GLN A N 1
ATOM 1497 C CA . GLN A 1 179 ? 5.619 -1.235 -19.479 1.00 82.62 179 GLN A CA 1
ATOM 1498 C C . GLN A 1 179 ? 5.929 0.200 -19.909 1.00 82.62 179 GLN A C 1
ATOM 1500 O O . GLN A 1 179 ? 5.693 0.556 -21.063 1.00 82.62 179 GLN A O 1
ATOM 1505 N N . TYR A 1 180 ? 6.496 1.007 -19.011 1.00 84.19 180 TYR A N 1
ATOM 1506 C CA . TYR A 1 180 ? 6.923 2.367 -19.321 1.00 84.19 180 TYR A CA 1
ATOM 1507 C C . TYR A 1 180 ? 8.020 2.386 -20.392 1.00 84.19 180 TYR A C 1
ATOM 1509 O O . TYR A 1 180 ? 7.889 3.096 -21.387 1.00 84.19 180 TYR A O 1
ATOM 1517 N N . ASN A 1 181 ? 9.068 1.572 -20.230 1.00 85.12 181 ASN A N 1
ATOM 1518 C CA . ASN A 1 181 ? 10.156 1.455 -21.203 1.00 85.12 181 ASN A CA 1
ATOM 1519 C C . ASN A 1 181 ? 9.631 0.999 -22.564 1.00 85.12 181 ASN A C 1
ATOM 1521 O O . ASN A 1 181 ? 10.017 1.556 -23.588 1.00 85.12 181 ASN A O 1
ATOM 1525 N N . LYS A 1 182 ? 8.711 0.029 -22.578 1.00 88.94 182 LYS A N 1
ATOM 1526 C CA . LYS A 1 182 ? 8.062 -0.423 -23.807 1.00 88.94 182 LYS A CA 1
ATOM 1527 C C . LYS A 1 182 ? 7.292 0.714 -24.480 1.00 88.94 182 LYS A C 1
ATOM 1529 O O . LYS A 1 182 ? 7.551 0.997 -25.640 1.00 88.94 182 LYS A O 1
ATOM 1534 N N . ALA A 1 183 ? 6.420 1.408 -23.751 1.00 88.69 183 ALA A N 1
ATOM 1535 C CA . ALA A 1 183 ? 5.648 2.525 -24.295 1.00 88.69 183 ALA A CA 1
ATOM 1536 C C . ALA A 1 183 ? 6.548 3.663 -24.809 1.00 88.69 183 ALA A C 1
ATOM 1538 O O . ALA A 1 183 ? 6.265 4.265 -25.842 1.00 88.69 183 ALA A O 1
ATOM 1539 N N . HIS A 1 184 ? 7.650 3.943 -24.109 1.00 88.50 184 HIS A N 1
ATOM 1540 C CA . HIS A 1 184 ? 8.640 4.923 -24.542 1.00 88.50 184 HIS A CA 1
ATOM 1541 C C . HIS A 1 184 ? 9.320 4.514 -25.857 1.00 88.50 184 HIS A C 1
ATOM 1543 O O . HIS A 1 184 ? 9.425 5.333 -26.771 1.00 88.50 184 HIS A O 1
ATOM 1549 N N . ASN A 1 185 ? 9.745 3.253 -25.964 1.00 91.31 185 ASN A N 1
ATOM 1550 C CA . ASN A 1 185 ? 10.391 2.709 -27.158 1.00 91.31 185 ASN A CA 1
ATOM 1551 C C . ASN A 1 185 ? 9.427 2.634 -28.351 1.00 91.31 185 ASN A C 1
ATOM 1553 O O . ASN A 1 185 ? 9.809 2.985 -29.466 1.00 91.31 185 ASN A O 1
ATOM 1557 N N . ASP A 1 186 ? 8.177 2.229 -28.118 1.00 91.94 186 ASP A N 1
ATOM 1558 C CA . ASP A 1 186 ? 7.129 2.191 -29.142 1.00 91.94 186 ASP A CA 1
ATOM 1559 C C . ASP A 1 186 ? 6.884 3.602 -29.702 1.00 91.94 186 ASP A C 1
ATOM 1561 O O . ASP A 1 186 ? 6.846 3.798 -30.916 1.00 91.94 186 ASP A O 1
ATOM 1565 N N . LEU A 1 187 ? 6.820 4.606 -28.822 1.00 92.62 187 LEU A N 1
ATOM 1566 C CA . LEU A 1 187 ? 6.647 6.004 -29.210 1.00 92.62 187 LEU A CA 1
ATOM 1567 C C . LEU A 1 187 ? 7.856 6.560 -29.982 1.00 92.62 187 LEU A C 1
ATOM 1569 O O . LEU A 1 187 ? 7.673 7.339 -30.912 1.00 92.62 187 LEU A O 1
ATOM 1573 N N . LEU A 1 188 ? 9.084 6.168 -29.622 1.00 93.88 188 LEU A N 1
ATOM 1574 C CA . LEU A 1 188 ? 10.290 6.533 -30.375 1.00 93.88 188 LEU A CA 1
ATOM 1575 C C . LEU A 1 188 ? 10.231 6.000 -31.813 1.00 93.88 188 LEU A C 1
ATOM 1577 O O . LEU A 1 188 ? 10.529 6.741 -32.748 1.00 93.88 188 LEU A O 1
ATOM 1581 N N . CYS A 1 189 ? 9.859 4.729 -31.979 1.00 94.81 189 CYS A N 1
ATOM 1582 C CA . CYS A 1 189 ? 9.697 4.109 -33.291 1.00 94.81 189 CYS A CA 1
ATOM 1583 C C . CYS A 1 189 ? 8.602 4.814 -34.102 1.00 94.81 189 CYS A C 1
ATOM 1585 O O . CYS A 1 189 ? 8.833 5.200 -35.243 1.00 94.81 189 CYS A O 1
ATOM 1587 N N . GLU A 1 190 ? 7.438 5.052 -33.492 1.00 95.25 190 GLU A N 1
ATOM 1588 C CA . GLU A 1 190 ? 6.304 5.700 -34.155 1.00 95.25 190 GLU A CA 1
ATOM 1589 C C . GLU A 1 190 ? 6.631 7.128 -34.622 1.00 95.25 190 GLU A C 1
ATOM 1591 O O . GLU A 1 190 ? 6.273 7.517 -35.735 1.00 95.25 190 GLU A O 1
ATOM 1596 N N . GLU A 1 191 ? 7.308 7.922 -33.789 1.00 94.56 191 GLU A N 1
ATOM 1597 C CA . GLU A 1 191 ? 7.739 9.278 -34.150 1.00 94.56 191 GLU A CA 1
ATOM 1598 C C . GLU A 1 191 ? 8.761 9.253 -35.293 1.00 94.56 191 GLU A C 1
ATOM 1600 O O . GLU A 1 191 ? 8.622 10.019 -36.250 1.00 94.56 191 GLU A O 1
ATOM 1605 N N . PHE A 1 192 ? 9.727 8.328 -35.248 1.00 95.81 192 PHE A N 1
ATOM 1606 C CA . PHE A 1 192 ? 10.724 8.163 -36.306 1.00 95.81 192 PHE A CA 1
ATOM 1607 C C . PHE A 1 192 ? 10.081 7.809 -37.652 1.00 95.81 192 PHE A C 1
ATOM 1609 O O . PHE A 1 192 ? 10.379 8.455 -38.659 1.00 95.81 192 PHE A O 1
ATOM 1616 N N . ASP A 1 193 ? 9.159 6.845 -37.667 1.00 93.94 193 ASP A N 1
ATOM 1617 C CA . ASP A 1 193 ? 8.454 6.408 -38.878 1.00 93.94 193 ASP A CA 1
ATOM 1618 C C . ASP A 1 193 ? 7.561 7.514 -39.466 1.00 93.94 193 ASP A C 1
ATOM 1620 O O . ASP A 1 193 ? 7.342 7.578 -40.678 1.00 93.94 193 ASP A O 1
ATOM 1624 N N . LYS A 1 194 ? 7.080 8.437 -38.622 1.00 95.38 194 LYS A N 1
ATOM 1625 C CA . LYS A 1 194 ? 6.334 9.640 -39.030 1.00 95.38 194 LYS A CA 1
ATOM 1626 C C . LYS A 1 194 ? 7.228 10.802 -39.477 1.00 95.38 194 LYS A C 1
ATOM 1628 O O . LYS A 1 194 ? 6.706 11.832 -39.904 1.00 95.38 194 LYS A O 1
ATOM 1633 N N . GLY A 1 195 ? 8.549 10.659 -39.386 1.00 92.19 195 GLY A N 1
ATOM 1634 C CA . GLY A 1 195 ? 9.516 11.704 -39.720 1.00 92.19 195 GLY A CA 1
ATOM 1635 C C . GLY A 1 195 ? 9.731 12.760 -38.627 1.00 92.19 195 GLY A C 1
ATOM 1636 O O . GLY A 1 195 ? 10.386 13.774 -38.886 1.00 92.19 195 GLY A O 1
ATOM 1637 N N . ASP A 1 196 ? 9.214 12.554 -37.409 1.00 95.19 196 ASP A N 1
ATOM 1638 C CA . ASP A 1 196 ? 9.580 13.362 -36.243 1.00 95.19 196 ASP A CA 1
ATOM 1639 C C . ASP A 1 196 ? 10.824 12.777 -35.573 1.00 95.19 196 ASP A C 1
ATOM 1641 O O . ASP A 1 196 ? 10.790 11.839 -34.779 1.00 95.19 196 ASP A O 1
ATOM 1645 N N . TYR A 1 197 ? 11.967 13.373 -35.887 1.00 94.88 197 TYR A N 1
ATOM 1646 C CA . TYR A 1 197 ? 13.246 12.884 -35.398 1.00 94.88 197 TYR A CA 1
ATOM 1647 C C . TYR A 1 197 ? 13.716 13.525 -34.089 1.00 94.88 197 TYR A C 1
ATOM 1649 O O . TYR A 1 197 ? 14.891 13.396 -33.733 1.00 94.88 197 TYR A O 1
ATOM 1657 N N . THR A 1 198 ? 12.843 14.234 -33.369 1.00 94.06 198 THR A N 1
ATOM 1658 C CA . THR A 1 198 ? 13.221 14.977 -32.158 1.00 94.06 198 THR A CA 1
ATOM 1659 C C . THR A 1 198 ? 13.840 14.065 -31.096 1.00 94.06 198 THR A C 1
ATOM 1661 O O . THR A 1 198 ? 14.951 14.331 -30.631 1.00 94.06 198 THR A O 1
ATOM 1664 N N . LYS A 1 199 ? 13.185 12.948 -30.756 1.00 92.81 199 LYS A N 1
ATOM 1665 C CA . LYS A 1 199 ? 13.704 11.993 -29.758 1.00 92.81 199 LYS A CA 1
ATOM 1666 C C . LYS A 1 199 ? 14.912 11.209 -30.240 1.00 92.81 199 LYS A C 1
ATOM 1668 O O . LYS A 1 199 ? 15.838 10.966 -29.474 1.00 92.81 199 LYS A O 1
ATOM 1673 N N . THR A 1 200 ? 14.942 10.874 -31.526 1.00 95.50 200 THR A N 1
ATOM 1674 C CA . THR A 1 200 ? 16.103 10.221 -32.145 1.00 95.50 200 THR A CA 1
ATOM 1675 C C . THR A 1 200 ? 17.345 11.101 -32.010 1.00 95.50 200 THR A C 1
ATOM 1677 O O . THR A 1 200 ? 18.390 10.632 -31.565 1.00 95.50 200 THR A O 1
ATOM 1680 N N . LYS A 1 201 ? 17.211 12.407 -32.286 1.00 96.12 201 LYS A N 1
ATOM 1681 C CA . LYS A 1 201 ? 18.281 13.388 -32.074 1.00 96.12 201 LYS A CA 1
ATOM 1682 C C . LYS A 1 201 ? 18.727 13.430 -30.610 1.00 96.12 201 LYS A C 1
ATOM 1684 O O . LYS A 1 201 ? 19.923 13.412 -30.342 1.00 96.12 201 LYS A O 1
ATOM 1689 N N . GLN A 1 202 ? 17.778 13.463 -29.672 1.00 94.81 202 GLN A N 1
ATOM 1690 C CA . GLN A 1 202 ? 18.083 13.464 -28.237 1.00 94.81 202 GLN A CA 1
ATOM 1691 C C . GLN A 1 202 ? 18.870 12.218 -27.809 1.00 94.81 202 GLN A C 1
ATOM 1693 O O . GLN A 1 202 ? 19.821 12.353 -27.043 1.00 94.81 202 GLN A O 1
ATOM 1698 N N . LEU A 1 203 ? 18.527 11.033 -28.324 1.00 95.19 203 LEU A N 1
ATOM 1699 C CA . LEU A 1 203 ? 19.254 9.794 -28.033 1.00 95.19 203 LEU A CA 1
ATOM 1700 C C . LEU A 1 203 ? 20.674 9.801 -28.600 1.00 95.19 203 LEU A C 1
ATOM 1702 O O . LEU A 1 203 ? 21.604 9.440 -27.885 1.00 95.19 203 LEU A O 1
ATOM 1706 N N . PHE A 1 204 ? 20.871 10.275 -29.833 1.00 96.25 204 PHE A N 1
ATOM 1707 C CA . PHE A 1 204 ? 22.218 10.462 -30.382 1.00 96.25 204 PHE A CA 1
ATOM 1708 C C . PHE A 1 204 ? 23.056 11.417 -29.526 1.00 96.25 204 PHE A C 1
ATOM 1710 O O . PHE A 1 204 ? 24.191 11.093 -29.182 1.00 96.25 204 PHE A O 1
ATOM 1717 N N . THR A 1 205 ? 22.494 12.566 -29.133 1.00 96.56 205 THR A N 1
ATOM 1718 C CA . THR A 1 205 ? 23.169 13.518 -28.237 1.00 96.56 205 THR A CA 1
ATOM 1719 C C . THR A 1 205 ? 23.501 12.881 -26.890 1.00 96.56 205 THR A C 1
ATOM 1721 O O . THR A 1 205 ? 24.600 13.079 -26.377 1.00 96.56 205 THR A O 1
ATOM 1724 N N . PHE A 1 206 ? 22.574 12.112 -26.316 1.00 96.12 206 PHE A N 1
ATOM 1725 C CA . PHE A 1 206 ? 22.794 11.405 -25.059 1.00 96.12 206 PHE A CA 1
ATOM 1726 C C . PHE A 1 206 ? 23.962 10.421 -25.173 1.00 96.12 206 PHE A C 1
ATOM 1728 O O . PHE A 1 206 ? 24.917 10.543 -24.412 1.00 96.12 206 PHE A O 1
ATOM 1735 N N . ILE A 1 207 ? 23.934 9.522 -26.163 1.00 95.75 207 ILE A N 1
ATOM 1736 C CA . ILE A 1 207 ? 24.986 8.517 -26.378 1.00 95.75 207 ILE A CA 1
ATOM 1737 C C . ILE A 1 207 ? 26.338 9.197 -26.609 1.00 95.75 207 ILE A C 1
ATOM 1739 O O . ILE A 1 207 ? 27.317 8.839 -25.957 1.00 95.75 207 ILE A O 1
ATOM 1743 N N . LYS A 1 208 ? 26.385 10.226 -27.465 1.00 96.06 208 LYS A N 1
ATOM 1744 C CA . LYS A 1 208 ? 27.593 11.025 -27.708 1.00 96.06 208 LYS A CA 1
ATOM 1745 C C . LYS A 1 208 ? 28.171 11.581 -26.408 1.00 96.06 208 LYS A C 1
ATOM 1747 O O . LYS A 1 208 ? 29.349 11.386 -26.121 1.00 96.06 208 LYS A O 1
ATOM 1752 N N . ASN A 1 209 ? 27.342 12.255 -25.612 1.00 95.56 209 ASN A N 1
ATOM 1753 C CA . ASN A 1 209 ? 27.777 12.871 -24.362 1.00 95.56 209 ASN A CA 1
ATOM 1754 C C . ASN A 1 209 ? 28.249 11.825 -23.346 1.00 95.56 209 ASN A C 1
ATOM 1756 O O . ASN A 1 209 ? 29.233 12.062 -22.650 1.00 95.56 209 ASN A O 1
ATOM 1760 N N . THR A 1 210 ? 27.596 10.661 -23.287 1.00 93.75 210 THR A N 1
ATOM 1761 C CA . THR A 1 210 ? 28.059 9.533 -22.472 1.00 93.75 210 THR A CA 1
ATOM 1762 C C . THR A 1 210 ? 29.436 9.060 -22.932 1.00 93.75 210 THR A C 1
ATOM 1764 O O . THR A 1 210 ? 30.344 8.963 -22.109 1.00 93.75 210 THR A O 1
ATOM 1767 N N . CYS A 1 211 ? 29.643 8.832 -24.232 1.00 93.25 211 CYS A N 1
ATOM 1768 C CA . CYS A 1 211 ? 30.952 8.446 -24.758 1.00 93.25 211 CYS A CA 1
ATOM 1769 C C . CYS A 1 211 ? 32.027 9.487 -24.406 1.00 93.25 211 CYS A C 1
ATOM 1771 O O . CYS A 1 211 ? 33.056 9.115 -23.847 1.00 93.25 211 CYS A O 1
ATOM 1773 N N . LEU A 1 212 ? 31.768 10.780 -24.625 1.00 93.69 212 LEU A N 1
ATOM 1774 C CA . LEU A 1 212 ? 32.694 11.863 -24.266 1.00 93.69 212 LEU A CA 1
ATOM 1775 C C . LEU A 1 212 ? 33.007 11.905 -22.763 1.00 93.69 212 LEU A C 1
ATOM 1777 O O . LEU A 1 212 ? 34.138 12.181 -22.371 1.00 93.69 212 LEU A O 1
ATOM 1781 N N . GLN A 1 213 ? 32.031 11.617 -21.902 1.00 93.06 213 GLN A N 1
ATOM 1782 C CA . GLN A 1 213 ? 32.228 11.646 -20.454 1.00 93.06 213 GLN A CA 1
ATOM 1783 C C . GLN A 1 213 ? 33.168 10.538 -19.954 1.00 93.06 213 GLN A C 1
ATOM 1785 O O . GLN A 1 213 ? 33.914 10.766 -19.001 1.00 93.06 213 GLN A O 1
ATOM 1790 N N . PHE A 1 214 ? 33.128 9.355 -20.572 1.00 90.94 214 PHE A N 1
ATOM 1791 C CA . PHE A 1 214 ? 33.889 8.185 -20.119 1.00 90.94 214 PHE A CA 1
ATOM 1792 C C . PHE A 1 214 ? 35.197 7.943 -20.890 1.00 90.94 214 PHE A C 1
ATOM 1794 O O . PHE A 1 214 ? 36.083 7.267 -20.367 1.00 90.94 214 PHE A O 1
ATOM 1801 N N . HIS A 1 215 ? 35.357 8.507 -22.092 1.00 93.25 215 HIS A N 1
ATOM 1802 C CA . HIS A 1 215 ? 36.593 8.396 -22.878 1.00 93.25 215 HIS A CA 1
ATOM 1803 C C . HIS A 1 215 ? 37.610 9.492 -22.544 1.00 93.25 215 HIS A C 1
ATOM 1805 O O . HIS A 1 215 ? 37.296 10.523 -21.940 1.00 93.25 215 HIS A O 1
ATOM 1811 N N . ARG A 1 216 ? 38.867 9.271 -22.948 1.00 90.00 216 ARG A N 1
ATOM 1812 C CA . ARG A 1 216 ? 39.952 10.229 -22.722 1.00 90.00 216 ARG A CA 1
ATOM 1813 C C . ARG A 1 216 ? 39.752 11.457 -23.605 1.00 90.00 216 ARG A C 1
ATOM 1815 O O . ARG A 1 216 ? 39.268 11.358 -24.724 1.00 90.00 216 ARG A O 1
ATOM 1822 N N . LYS A 1 217 ? 40.208 12.619 -23.125 1.00 89.69 217 LYS A N 1
ATOM 1823 C CA . LYS A 1 217 ? 40.104 13.897 -23.856 1.00 89.69 217 LYS A CA 1
ATOM 1824 C C . LYS A 1 217 ? 40.761 13.878 -25.239 1.00 89.69 217 LYS A C 1
ATOM 1826 O O . LYS A 1 217 ? 40.364 14.647 -26.103 1.00 89.69 217 LYS A O 1
ATOM 1831 N N . GLU A 1 218 ? 41.771 13.036 -25.428 1.00 90.50 218 GLU A N 1
ATOM 1832 C CA . GLU A 1 218 ? 42.471 12.863 -26.707 1.00 90.50 218 GLU A CA 1
ATOM 1833 C C . GLU A 1 218 ? 41.560 12.250 -27.782 1.00 90.50 218 GLU A C 1
ATOM 1835 O O . GLU A 1 218 ? 41.690 12.599 -28.951 1.00 90.50 218 GLU A O 1
ATOM 1840 N N . ASP A 1 219 ? 40.586 11.428 -27.377 1.00 89.25 219 ASP A N 1
ATOM 1841 C CA . ASP A 1 219 ? 39.633 10.765 -28.273 1.00 89.25 219 ASP A CA 1
ATOM 1842 C C . ASP A 1 219 ? 38.421 11.660 -28.597 1.00 89.25 219 ASP A C 1
ATOM 1844 O O . ASP A 1 219 ? 37.638 11.359 -29.494 1.00 89.25 219 ASP A O 1
ATOM 1848 N N . HIS A 1 220 ? 38.238 12.778 -27.877 1.00 91.56 220 HIS A N 1
ATOM 1849 C CA . HIS A 1 220 ? 37.040 13.623 -27.997 1.00 91.56 220 HIS A CA 1
ATOM 1850 C C . HIS A 1 220 ? 36.871 14.217 -29.391 1.00 91.56 220 HIS A C 1
ATOM 1852 O O . HIS A 1 220 ? 35.744 14.283 -29.862 1.00 91.56 220 HIS A O 1
ATOM 1858 N N . GLY A 1 221 ? 37.966 14.596 -30.059 1.00 90.56 221 GLY A N 1
ATOM 1859 C CA . GLY A 1 221 ? 37.904 15.128 -31.423 1.00 90.56 221 GLY A CA 1
ATOM 1860 C C . GLY A 1 221 ? 37.344 14.110 -32.419 1.00 90.56 221 GLY A C 1
ATOM 1861 O O . GLY A 1 221 ? 36.423 14.428 -33.161 1.00 90.56 221 GLY A O 1
ATOM 1862 N N . ASP A 1 222 ? 37.829 12.867 -32.369 1.00 91.06 222 ASP A N 1
ATOM 1863 C CA . ASP A 1 222 ? 37.360 11.784 -33.245 1.00 91.06 222 ASP A CA 1
ATOM 1864 C C . ASP A 1 222 ? 35.890 11.423 -32.975 1.00 91.06 222 ASP A C 1
ATOM 1866 O O . ASP A 1 222 ? 35.099 11.246 -33.905 1.00 91.06 222 ASP A O 1
ATOM 1870 N N . ILE A 1 223 ? 35.496 11.392 -31.696 1.00 91.44 223 ILE A N 1
ATOM 1871 C CA . ILE A 1 223 ? 34.105 11.162 -31.283 1.00 91.44 223 ILE A CA 1
ATOM 1872 C C . ILE A 1 223 ? 33.201 12.310 -31.753 1.00 91.44 223 ILE A C 1
ATOM 1874 O O . ILE A 1 223 ? 32.089 12.062 -32.223 1.00 91.44 223 ILE A O 1
ATOM 1878 N N . ASP A 1 224 ? 33.647 13.561 -31.618 1.00 91.56 224 ASP A N 1
ATOM 1879 C CA . ASP A 1 224 ? 32.882 14.739 -32.023 1.00 91.56 224 ASP A CA 1
ATOM 1880 C C . ASP A 1 224 ? 32.672 14.801 -33.536 1.00 91.56 224 ASP A C 1
ATOM 1882 O O . ASP A 1 224 ? 31.548 15.080 -33.963 1.00 91.56 224 ASP A O 1
ATOM 1886 N N . ASP A 1 225 ? 33.721 14.498 -34.303 1.00 89.75 225 ASP A N 1
ATOM 1887 C CA . ASP A 1 225 ? 33.720 14.501 -35.765 1.00 89.75 225 ASP A CA 1
ATOM 1888 C C . ASP A 1 225 ? 32.893 13.335 -36.330 1.00 89.75 225 ASP A C 1
ATOM 1890 O O . ASP A 1 225 ? 32.118 13.504 -37.274 1.00 89.75 225 ASP A O 1
ATOM 1894 N N . THR A 1 226 ? 33.020 12.143 -35.740 1.00 88.56 226 THR A N 1
ATOM 1895 C CA . THR A 1 226 ? 32.325 10.941 -36.223 1.00 88.56 226 THR A CA 1
ATOM 1896 C C . THR A 1 226 ? 30.858 10.914 -35.793 1.00 88.56 226 THR A C 1
ATOM 1898 O O . THR A 1 226 ? 29.988 10.507 -36.567 1.00 88.56 226 THR A O 1
ATOM 1901 N N . ILE A 1 227 ? 30.554 11.381 -34.577 1.00 93.31 227 ILE A N 1
ATOM 1902 C CA . ILE A 1 227 ? 29.189 11.509 -34.047 1.00 93.31 227 ILE A CA 1
ATOM 1903 C C . ILE A 1 227 ? 28.746 12.978 -34.120 1.00 93.31 227 ILE A C 1
ATOM 1905 O O . ILE A 1 227 ? 28.304 13.585 -33.138 1.00 93.31 227 ILE A O 1
ATOM 1909 N N . ASP A 1 228 ? 28.840 13.582 -35.304 1.00 94.56 228 ASP A N 1
ATOM 1910 C CA . ASP A 1 228 ? 28.172 14.855 -35.577 1.00 94.56 228 ASP A CA 1
ATOM 1911 C C . ASP A 1 228 ? 26.662 14.607 -35.702 1.00 94.56 228 ASP A C 1
ATOM 1913 O O . ASP A 1 228 ? 26.137 14.203 -36.743 1.00 94.56 228 ASP A O 1
ATOM 1917 N N . VAL A 1 229 ? 25.950 14.843 -34.598 1.00 94.81 229 VAL A N 1
ATOM 1918 C CA . VAL A 1 229 ? 24.508 14.605 -34.500 1.00 94.81 229 VAL A CA 1
ATOM 1919 C C . VAL A 1 229 ? 23.736 15.417 -35.541 1.00 94.81 229 VAL A C 1
ATOM 1921 O O . VAL A 1 229 ? 22.796 14.894 -36.133 1.00 94.81 229 VAL A O 1
ATOM 1924 N N . ASP A 1 230 ? 24.101 16.673 -35.801 1.00 94.44 230 ASP A N 1
ATOM 1925 C CA . ASP A 1 230 ? 23.362 17.502 -36.759 1.00 94.44 230 ASP A CA 1
ATOM 1926 C C . ASP A 1 230 ? 23.567 17.007 -38.193 1.00 94.44 230 ASP A C 1
ATOM 1928 O O . ASP A 1 230 ? 22.599 16.916 -38.961 1.00 94.44 230 ASP A O 1
ATOM 1932 N N . PHE A 1 231 ? 24.791 16.602 -38.531 1.00 95.06 231 PHE A N 1
ATOM 1933 C CA . PHE A 1 231 ? 25.098 15.980 -39.815 1.00 95.06 231 PHE A CA 1
ATOM 1934 C C . PHE A 1 231 ? 24.370 14.642 -40.002 1.00 95.06 231 PHE A C 1
ATOM 1936 O O . PHE A 1 231 ? 23.698 14.442 -41.021 1.00 95.06 231 PHE A O 1
ATOM 1943 N N . ILE A 1 232 ? 24.434 13.755 -39.003 1.00 95.06 232 ILE A N 1
ATOM 1944 C CA . ILE A 1 232 ? 23.740 12.460 -39.001 1.00 95.06 232 ILE A CA 1
ATOM 1945 C C . ILE A 1 232 ? 22.238 12.676 -39.195 1.00 95.06 232 ILE A C 1
ATOM 1947 O O . ILE A 1 232 ? 21.628 12.074 -40.082 1.00 95.06 232 ILE A O 1
ATOM 1951 N N . MET A 1 233 ? 21.636 13.588 -38.425 1.00 95.31 233 MET A N 1
ATOM 1952 C CA . MET A 1 233 ? 20.207 13.868 -38.528 1.00 95.31 233 MET A CA 1
ATOM 1953 C C . MET A 1 233 ? 19.820 14.435 -39.892 1.00 95.31 233 MET A C 1
ATOM 1955 O O . MET A 1 233 ? 18.766 14.080 -40.422 1.00 95.31 233 MET A O 1
ATOM 1959 N N . ASN A 1 234 ? 20.652 15.297 -40.479 1.00 94.31 234 ASN A N 1
ATOM 1960 C CA . ASN A 1 234 ? 20.413 15.819 -41.820 1.00 94.31 234 ASN A CA 1
ATOM 1961 C C . ASN A 1 234 ? 20.454 14.702 -42.874 1.00 94.31 234 ASN A C 1
ATOM 1963 O O . ASN A 1 234 ? 19.608 14.662 -43.767 1.00 94.31 234 ASN A O 1
ATOM 1967 N N . ARG A 1 235 ? 21.392 13.756 -42.768 1.00 94.44 235 ARG A N 1
ATOM 1968 C CA . ARG A 1 235 ? 21.458 12.617 -43.693 1.00 94.44 235 ARG A CA 1
ATOM 1969 C C . ARG A 1 235 ? 20.298 11.639 -43.515 1.00 94.44 235 ARG A C 1
ATOM 1971 O O . ARG A 1 235 ? 19.767 11.184 -44.524 1.00 94.44 235 ARG A O 1
ATOM 1978 N N . ILE A 1 236 ? 19.864 11.372 -42.279 1.00 92.88 236 ILE A N 1
ATOM 1979 C CA . ILE A 1 236 ? 18.675 10.548 -41.996 1.00 92.88 236 ILE A CA 1
ATOM 1980 C C . ILE A 1 236 ? 17.426 11.181 -42.621 1.00 92.88 236 ILE A C 1
ATOM 1982 O O . ILE A 1 236 ? 16.733 10.524 -43.387 1.00 92.88 236 ILE A O 1
ATOM 1986 N N . LYS A 1 237 ? 17.178 12.475 -42.370 1.00 92.62 237 LYS A N 1
ATOM 1987 C CA . LYS A 1 237 ? 16.008 13.203 -42.902 1.00 92.62 237 LYS A CA 1
ATOM 1988 C C . LYS A 1 237 ? 15.900 13.160 -44.425 1.00 92.62 237 LYS A C 1
ATOM 1990 O O . LYS A 1 237 ? 14.800 13.155 -44.965 1.00 92.62 237 LYS A O 1
ATOM 1995 N N . ASN A 1 238 ? 17.041 13.160 -45.108 1.00 92.62 238 ASN A N 1
ATOM 1996 C CA . ASN A 1 238 ? 17.112 13.150 -46.566 1.00 92.62 238 ASN A CA 1
ATOM 1997 C C . ASN A 1 238 ? 17.255 11.733 -47.153 1.00 92.62 238 ASN A C 1
ATOM 1999 O O . ASN A 1 238 ? 17.523 11.614 -48.347 1.00 92.62 238 ASN A O 1
ATOM 2003 N N . ASN A 1 239 ? 17.118 10.672 -46.340 1.00 88.62 239 ASN A N 1
ATOM 2004 C CA . ASN A 1 239 ? 17.351 9.274 -46.732 1.00 88.62 239 ASN A CA 1
ATOM 2005 C C . ASN A 1 239 ? 18.683 9.076 -47.476 1.00 88.62 239 ASN A C 1
ATOM 2007 O O . ASN A 1 239 ? 18.780 8.317 -48.439 1.00 88.62 239 ASN A O 1
ATOM 2011 N N . ALA A 1 240 ? 19.714 9.809 -47.055 1.00 91.69 240 ALA A N 1
ATOM 2012 C CA . ALA A 1 240 ? 20.982 9.879 -47.765 1.00 91.69 240 ALA A CA 1
ATOM 2013 C C . ALA A 1 240 ? 21.947 8.752 -47.378 1.00 91.69 240 ALA A C 1
ATOM 2015 O O . ALA A 1 240 ? 22.954 8.589 -48.057 1.00 91.69 240 ALA A O 1
ATOM 2016 N N . TYR A 1 241 ? 21.699 8.024 -46.286 1.00 91.50 241 TYR A N 1
ATOM 2017 C CA . TYR A 1 241 ? 22.547 6.919 -45.834 1.00 91.50 241 TYR A CA 1
ATOM 2018 C C . TYR A 1 241 ? 22.220 5.610 -46.559 1.00 91.50 241 TYR A C 1
ATOM 2020 O O . TYR A 1 241 ? 21.067 5.191 -46.638 1.00 91.50 241 TYR A O 1
ATOM 2028 N N . SER A 1 242 ? 23.259 4.922 -47.019 1.00 92.44 242 SER A N 1
ATOM 2029 C CA . SER A 1 242 ? 23.207 3.503 -47.368 1.00 92.44 242 SER A CA 1
ATOM 2030 C C . SER A 1 242 ? 23.264 2.621 -46.114 1.00 92.44 242 SER A C 1
ATOM 2032 O O . SER A 1 242 ? 23.778 3.027 -45.070 1.00 92.44 242 SER A O 1
ATOM 2034 N N . ASN A 1 243 ? 22.797 1.371 -46.221 1.00 90.50 243 ASN A N 1
ATOM 2035 C CA . ASN A 1 243 ? 22.857 0.420 -45.105 1.00 90.50 243 ASN A CA 1
ATOM 2036 C C . ASN A 1 243 ? 24.295 0.198 -44.601 1.00 90.50 243 ASN A C 1
ATOM 2038 O O . ASN A 1 243 ? 24.530 0.157 -43.401 1.00 90.50 243 ASN A O 1
ATOM 2042 N N . SER A 1 244 ? 25.276 0.120 -45.505 1.00 91.75 244 SER A N 1
ATOM 2043 C CA . SER A 1 244 ? 26.693 -0.031 -45.144 1.00 91.75 244 SER A CA 1
ATOM 2044 C C . SER A 1 244 ? 27.252 1.163 -44.370 1.00 91.75 244 SER A C 1
ATOM 2046 O O . SER A 1 244 ? 28.069 0.982 -43.467 1.00 91.75 244 SER A O 1
ATOM 2048 N N . GLU A 1 245 ? 26.819 2.383 -44.697 1.00 92.94 245 GLU A N 1
ATOM 2049 C CA . GLU A 1 245 ? 27.212 3.573 -43.937 1.00 92.94 245 GLU A CA 1
ATOM 2050 C C . GLU A 1 245 ? 26.584 3.567 -42.536 1.00 92.94 245 GLU A C 1
ATOM 2052 O O . GLU A 1 245 ? 27.277 3.892 -41.573 1.00 92.94 245 GLU A O 1
ATOM 2057 N N . TYR A 1 246 ? 25.324 3.131 -42.396 1.00 93.88 246 TYR A N 1
ATOM 2058 C CA . TYR A 1 246 ? 24.703 2.936 -41.081 1.00 93.88 246 TYR A CA 1
ATOM 2059 C C . TYR A 1 246 ? 25.451 1.902 -40.239 1.00 93.88 246 TYR A C 1
ATOM 2061 O O . TYR A 1 246 ? 25.788 2.183 -39.091 1.00 93.88 246 TYR A O 1
ATOM 2069 N N . VAL A 1 247 ? 25.756 0.733 -40.809 1.00 93.88 247 VAL A N 1
ATOM 2070 C CA . VAL A 1 247 ? 26.524 -0.317 -40.121 1.00 93.88 247 VAL A CA 1
ATOM 2071 C C . VAL A 1 247 ? 27.879 0.222 -39.661 1.00 93.88 247 VAL A C 1
ATOM 2073 O O . VAL A 1 247 ? 28.285 -0.022 -38.529 1.00 93.88 247 VAL A O 1
ATOM 2076 N N . THR A 1 248 ? 28.560 1.006 -40.500 1.00 93.94 248 THR A N 1
ATOM 2077 C CA . THR A 1 248 ? 29.867 1.591 -40.164 1.00 93.94 248 THR A CA 1
ATOM 2078 C C . THR A 1 248 ? 29.758 2.576 -38.998 1.00 93.94 248 THR A C 1
ATOM 2080 O O . THR A 1 248 ? 30.514 2.462 -38.033 1.00 93.94 248 THR A O 1
ATOM 2083 N N . LEU A 1 249 ? 28.786 3.494 -39.049 1.00 94.81 249 LEU A N 1
ATOM 2084 C CA . LEU A 1 249 ? 28.526 4.464 -37.983 1.00 94.81 249 LEU A CA 1
ATOM 2085 C C . LEU A 1 249 ? 28.214 3.768 -36.653 1.00 94.81 249 LEU A C 1
ATOM 2087 O O . LEU A 1 249 ? 28.832 4.058 -35.629 1.00 94.81 249 LEU A O 1
ATOM 2091 N N . PHE A 1 250 ? 27.268 2.829 -36.657 1.00 96.06 250 PHE A N 1
ATOM 2092 C CA . PHE A 1 250 ? 26.829 2.195 -35.419 1.00 96.06 250 PHE A CA 1
ATOM 2093 C C . PHE A 1 250 ? 27.851 1.207 -34.860 1.00 96.06 250 PHE A C 1
ATOM 2095 O O . PHE A 1 250 ? 27.974 1.116 -33.642 1.00 96.06 250 PHE A O 1
ATOM 2102 N N . ARG A 1 251 ? 28.647 0.529 -35.698 1.00 94.62 251 ARG A N 1
ATOM 2103 C CA . ARG A 1 251 ? 29.791 -0.269 -35.224 1.00 94.62 251 ARG A CA 1
ATOM 2104 C C . ARG A 1 251 ? 30.818 0.593 -34.502 1.00 94.62 251 ARG A C 1
ATOM 2106 O O . ARG A 1 251 ? 31.298 0.190 -33.446 1.00 94.62 251 ARG A O 1
ATOM 2113 N N . TYR A 1 252 ? 31.126 1.776 -35.033 1.00 95.19 252 TYR A N 1
ATOM 2114 C CA . TYR A 1 252 ? 32.007 2.715 -34.346 1.00 95.19 252 TYR A CA 1
ATOM 2115 C C . TYR A 1 252 ? 31.427 3.115 -32.983 1.00 95.19 252 TYR A C 1
ATOM 2117 O O . TYR A 1 252 ? 32.092 2.958 -31.961 1.00 95.19 252 TYR A O 1
ATOM 2125 N N . MET A 1 253 ? 30.154 3.511 -32.931 1.00 95.69 253 MET A N 1
ATOM 2126 C CA . MET A 1 253 ? 29.494 3.872 -31.671 1.00 95.69 253 MET A CA 1
ATOM 2127 C C . MET A 1 253 ? 29.465 2.716 -30.656 1.00 95.69 253 MET A C 1
ATOM 2129 O O . MET A 1 253 ? 29.768 2.924 -29.482 1.00 95.69 253 MET A O 1
ATOM 2133 N N . PHE A 1 254 ? 29.168 1.485 -31.086 1.00 96.06 254 PHE A N 1
ATOM 2134 C CA . PHE A 1 254 ? 29.254 0.311 -30.213 1.00 96.06 254 PHE A CA 1
ATOM 2135 C C . PHE A 1 254 ? 30.686 0.031 -29.753 1.00 96.06 254 PHE A C 1
ATOM 2137 O O . PHE A 1 254 ? 30.873 -0.366 -28.608 1.00 96.06 254 PHE A O 1
ATOM 2144 N N . SER A 1 255 ? 31.702 0.271 -30.585 1.00 94.75 255 SER A N 1
ATOM 2145 C CA . SER A 1 255 ? 33.103 0.098 -30.180 1.00 94.75 255 SER A CA 1
ATOM 2146 C C . SER A 1 255 ? 33.515 1.064 -29.064 1.00 94.75 255 SER A C 1
ATOM 2148 O O . SER A 1 255 ? 34.222 0.653 -28.144 1.00 94.75 255 SER A O 1
ATOM 2150 N N . LEU A 1 256 ? 32.994 2.298 -29.080 1.00 95.19 256 LEU A N 1
ATOM 2151 C CA . LEU A 1 256 ? 33.172 3.248 -27.980 1.00 95.19 256 LEU A CA 1
ATOM 2152 C C . LEU A 1 256 ? 32.526 2.713 -26.697 1.00 95.19 256 LEU A C 1
ATOM 2154 O O . LEU A 1 256 ? 33.151 2.698 -25.644 1.00 95.19 256 LEU A O 1
ATOM 2158 N N . ILE A 1 257 ? 31.285 2.221 -26.769 1.00 94.81 257 ILE A N 1
ATOM 2159 C CA . ILE A 1 257 ? 30.606 1.643 -25.595 1.00 94.81 257 ILE A CA 1
ATOM 2160 C C . ILE A 1 257 ? 31.372 0.417 -25.072 1.00 94.81 257 ILE A C 1
ATOM 2162 O O . ILE A 1 257 ? 31.584 0.286 -23.866 1.00 94.81 257 ILE A O 1
ATOM 2166 N N . ARG A 1 258 ? 31.856 -0.445 -25.972 1.00 94.56 258 ARG A N 1
ATOM 2167 C CA . ARG A 1 258 ? 32.660 -1.620 -25.627 1.00 94.56 258 ARG A CA 1
ATOM 2168 C C . ARG A 1 258 ? 33.928 -1.251 -24.858 1.00 94.56 258 ARG A C 1
ATOM 2170 O O . ARG A 1 258 ? 34.293 -1.947 -23.920 1.00 94.56 258 ARG A O 1
ATOM 2177 N N . ALA A 1 259 ? 34.588 -0.158 -25.237 1.00 92.31 259 ALA A N 1
ATOM 2178 C CA . ALA A 1 259 ? 35.829 0.281 -24.606 1.00 92.31 259 ALA A CA 1
ATOM 2179 C C . ALA A 1 259 ? 35.658 0.719 -23.139 1.00 92.31 259 ALA A C 1
ATOM 2181 O O . ALA A 1 259 ? 36.644 0.754 -22.402 1.00 92.31 259 ALA A O 1
ATOM 2182 N N . ILE A 1 260 ? 34.432 1.049 -22.715 1.00 90.88 260 ILE A N 1
ATOM 2183 C CA . ILE A 1 260 ? 34.138 1.556 -21.364 1.00 90.88 260 ILE A CA 1
ATOM 2184 C C . ILE A 1 260 ? 33.321 0.589 -20.499 1.00 90.88 260 ILE A C 1
ATOM 2186 O O . ILE A 1 260 ? 33.321 0.742 -19.279 1.00 90.88 260 ILE A O 1
ATOM 2190 N N . GLN A 1 261 ? 32.627 -0.387 -21.090 1.00 91.38 261 GLN A N 1
ATOM 2191 C CA . GLN A 1 261 ? 31.824 -1.369 -20.351 1.00 91.38 261 GLN A CA 1
ATOM 2192 C C . GLN A 1 261 ? 32.664 -2.511 -19.753 1.00 91.38 261 GLN A C 1
ATOM 2194 O O . GLN A 1 261 ? 33.788 -2.779 -20.175 1.00 91.38 261 GLN A O 1
ATOM 2199 N N . SER A 1 262 ? 32.087 -3.230 -18.785 1.00 90.25 262 SER A N 1
ATOM 2200 C CA . SER A 1 262 ? 32.646 -4.492 -18.287 1.00 90.25 262 SER A CA 1
ATOM 2201 C C . SER A 1 262 ? 32.630 -5.580 -19.367 1.00 90.25 262 SER A C 1
ATOM 2203 O O . SER A 1 262 ? 31.655 -5.713 -20.111 1.00 90.25 262 SER A O 1
ATOM 2205 N N . SER A 1 263 ? 33.657 -6.437 -19.379 1.00 91.44 263 SER A N 1
ATOM 2206 C CA . SER A 1 263 ? 33.756 -7.587 -20.290 1.00 91.44 263 SER A CA 1
ATOM 2207 C C . SER A 1 263 ? 32.631 -8.611 -20.112 1.00 91.44 263 SER A C 1
ATOM 2209 O O . SER A 1 263 ? 32.367 -9.394 -21.021 1.00 91.44 263 SER A O 1
ATOM 2211 N N . SER A 1 264 ? 31.923 -8.592 -18.977 1.00 90.56 264 SER A N 1
ATOM 2212 C CA . SER A 1 264 ? 30.721 -9.406 -18.754 1.00 90.56 264 SER A CA 1
ATOM 2213 C C . SER A 1 264 ? 29.571 -9.075 -19.711 1.00 90.56 264 SER A C 1
ATOM 2215 O O . SER A 1 264 ? 28.679 -9.901 -19.878 1.00 90.56 264 SER A O 1
ATOM 2217 N N . ASN A 1 265 ? 29.584 -7.896 -20.342 1.00 91.81 265 ASN A N 1
ATOM 2218 C CA . ASN A 1 265 ? 28.535 -7.440 -21.257 1.00 91.81 265 ASN A CA 1
ATOM 2219 C C . ASN A 1 265 ? 28.937 -7.546 -22.743 1.00 91.81 265 ASN A C 1
ATOM 2221 O O . ASN A 1 265 ? 28.160 -7.155 -23.617 1.00 91.81 265 ASN A O 1
ATOM 2225 N N . ASP A 1 266 ? 30.128 -8.073 -23.051 1.00 91.19 266 ASP A N 1
ATOM 2226 C CA . ASP A 1 266 ? 30.638 -8.149 -24.427 1.00 91.19 266 ASP A CA 1
ATOM 2227 C C . ASP A 1 266 ? 29.803 -9.075 -25.317 1.00 91.19 266 ASP A C 1
ATOM 2229 O O . ASP A 1 266 ? 29.558 -8.743 -26.472 1.00 91.19 266 ASP A O 1
ATOM 2233 N N . GLU A 1 267 ? 29.314 -10.200 -24.788 1.00 93.88 267 GLU A N 1
ATOM 2234 C CA . GLU A 1 267 ? 28.489 -11.145 -25.556 1.00 93.88 267 GLU A CA 1
ATOM 2235 C C . GLU A 1 267 ? 27.168 -10.509 -26.017 1.00 93.88 267 GLU A C 1
ATOM 2237 O O . GLU A 1 267 ? 26.761 -10.673 -27.169 1.00 93.88 267 GLU A O 1
ATOM 2242 N N . LEU A 1 268 ? 26.529 -9.719 -25.146 1.00 92.75 268 LEU A N 1
ATOM 2243 C CA . LEU A 1 268 ? 25.308 -8.990 -25.485 1.00 92.75 268 LEU A CA 1
ATOM 2244 C C . LEU A 1 268 ? 25.574 -7.953 -26.581 1.00 92.75 268 LEU A C 1
ATOM 2246 O O . LEU A 1 268 ? 24.830 -7.888 -27.559 1.00 92.75 268 LEU A O 1
ATOM 2250 N N . LEU A 1 269 ? 26.646 -7.170 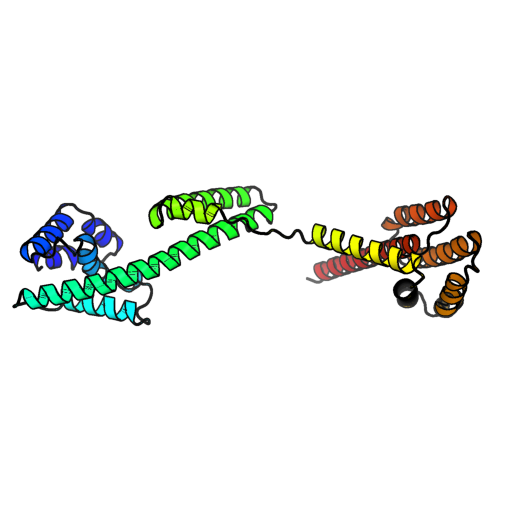-26.449 1.00 94.00 269 LEU A N 1
ATOM 2251 C CA . LEU A 1 269 ? 27.014 -6.165 -27.446 1.00 94.00 269 LEU A CA 1
ATOM 2252 C C . LEU A 1 269 ? 27.316 -6.811 -28.805 1.00 94.00 269 LEU A C 1
ATOM 2254 O O . LEU A 1 269 ? 26.814 -6.345 -29.826 1.00 94.00 269 LEU A O 1
ATOM 2258 N N . GLU A 1 270 ? 28.079 -7.905 -28.824 1.00 93.06 270 GLU A N 1
ATOM 2259 C CA . GLU A 1 270 ? 28.367 -8.658 -30.051 1.00 93.06 270 GLU A CA 1
ATOM 2260 C C . GLU A 1 270 ? 27.088 -9.207 -30.693 1.00 93.06 270 GLU A C 1
ATOM 2262 O O . GLU A 1 270 ? 26.959 -9.198 -31.917 1.00 93.06 270 GLU A O 1
ATOM 2267 N N . SER A 1 271 ? 26.101 -9.635 -29.899 1.00 94.62 271 SER A N 1
ATOM 2268 C CA . SER A 1 271 ? 24.810 -10.069 -30.445 1.00 94.62 271 SER A CA 1
ATOM 2269 C C . SER A 1 271 ? 24.094 -8.947 -31.213 1.00 94.62 271 SER A C 1
ATOM 2271 O O . SER A 1 271 ? 23.595 -9.190 -32.312 1.00 94.62 271 SER A O 1
ATOM 2273 N N . PHE A 1 272 ? 24.134 -7.707 -30.708 1.00 94.56 272 PHE A N 1
ATOM 2274 C CA . PHE A 1 272 ? 23.553 -6.544 -31.389 1.00 94.56 272 PHE A CA 1
ATOM 2275 C C . PHE A 1 272 ? 24.332 -6.162 -32.650 1.00 94.56 272 PHE A C 1
ATOM 2277 O O . PHE A 1 272 ? 23.732 -5.837 -33.674 1.00 94.56 272 PHE A O 1
ATOM 2284 N N . VAL A 1 273 ? 25.666 -6.238 -32.614 1.00 91.56 273 VAL A N 1
ATOM 2285 C CA . VAL A 1 273 ? 26.503 -5.975 -33.796 1.00 91.56 273 VAL A CA 1
ATOM 2286 C C . VAL A 1 273 ? 26.224 -6.991 -34.906 1.00 91.56 273 VAL A C 1
ATOM 2288 O O . VAL A 1 273 ? 26.026 -6.594 -36.055 1.00 91.56 273 VAL A O 1
ATOM 2291 N N . ASN A 1 274 ? 26.124 -8.277 -34.567 1.00 91.56 274 ASN A N 1
ATOM 2292 C CA . ASN A 1 274 ? 25.818 -9.338 -35.529 1.00 91.56 274 ASN A CA 1
ATOM 2293 C C . ASN A 1 274 ? 24.411 -9.198 -36.143 1.00 91.56 274 ASN A C 1
ATOM 2295 O O . ASN A 1 274 ? 24.218 -9.489 -37.325 1.00 91.56 274 ASN A O 1
ATOM 2299 N N . GLU A 1 275 ? 23.426 -8.726 -35.373 1.00 90.94 275 GLU A N 1
ATOM 2300 C CA . GLU A 1 275 ? 22.080 -8.433 -35.887 1.00 90.94 275 GLU A CA 1
ATOM 2301 C C . GLU A 1 275 ? 22.121 -7.338 -36.968 1.00 90.94 275 GLU A C 1
ATOM 2303 O O . GLU A 1 275 ? 21.521 -7.488 -38.030 1.00 90.94 275 GLU A O 1
ATOM 2308 N N . MET A 1 276 ? 22.895 -6.265 -36.762 1.00 91.38 276 MET A N 1
ATOM 2309 C CA . MET A 1 276 ? 23.048 -5.198 -37.765 1.00 91.38 276 MET A CA 1
ATOM 2310 C C . MET A 1 276 ? 23.756 -5.650 -39.048 1.00 91.38 276 MET A C 1
ATOM 2312 O O . MET A 1 276 ? 23.568 -5.047 -40.103 1.00 91.38 276 MET A O 1
ATOM 2316 N N . ASP A 1 277 ? 24.600 -6.676 -38.959 1.00 83.31 277 ASP A N 1
ATOM 2317 C CA . ASP A 1 277 ? 25.321 -7.220 -40.111 1.00 83.31 277 ASP A CA 1
ATOM 2318 C C . ASP A 1 277 ? 24.453 -8.143 -40.973 1.00 83.31 277 ASP A C 1
ATOM 2320 O O . ASP A 1 277 ? 24.763 -8.378 -42.143 1.00 83.31 277 ASP A O 1
ATOM 2324 N N . THR A 1 278 ? 23.376 -8.672 -40.393 1.00 85.12 278 THR A N 1
ATOM 2325 C CA . THR A 1 278 ? 22.476 -9.633 -41.037 1.00 85.12 278 THR A CA 1
ATOM 2326 C C . THR A 1 278 ? 21.194 -8.979 -41.543 1.00 85.12 278 THR A C 1
ATOM 2328 O O . THR A 1 278 ? 20.738 -9.320 -42.637 1.00 85.12 278 THR A O 1
ATOM 2331 N N . ASP A 1 279 ? 20.669 -7.994 -40.814 1.00 86.69 279 ASP A N 1
ATOM 2332 C CA . ASP A 1 279 ? 19.425 -7.302 -41.140 1.00 86.69 279 ASP A CA 1
ATOM 2333 C C . ASP A 1 279 ? 19.643 -5.846 -41.589 1.00 86.69 279 ASP A C 1
ATOM 2335 O O . ASP A 1 279 ? 20.611 -5.192 -41.191 1.00 86.69 279 ASP A O 1
ATOM 2339 N N . PRO A 1 280 ? 18.712 -5.266 -42.375 1.00 89.38 280 PRO A N 1
ATOM 2340 C CA . PRO A 1 280 ? 18.689 -3.830 -42.617 1.00 89.38 280 PRO A CA 1
ATOM 2341 C C . PRO A 1 280 ? 18.660 -3.038 -41.306 1.00 89.38 280 PRO A C 1
ATOM 2343 O O . PRO A 1 280 ? 17.903 -3.339 -40.376 1.00 89.38 280 PRO A O 1
ATOM 2346 N N . VAL A 1 281 ? 19.470 -1.987 -41.243 1.00 92.38 281 VAL A N 1
ATOM 2347 C CA . VAL A 1 281 ? 19.586 -1.165 -40.047 1.00 92.38 281 VAL A CA 1
ATOM 2348 C C . VAL A 1 281 ? 18.336 -0.310 -39.872 1.00 92.38 281 VAL A C 1
ATOM 2350 O O . VAL A 1 281 ? 18.005 0.531 -40.707 1.00 92.38 281 VAL A O 1
ATOM 2353 N N . TYR A 1 282 ? 17.687 -0.483 -38.723 1.00 94.31 282 TYR A N 1
ATOM 2354 C CA . TYR A 1 282 ? 16.609 0.378 -38.258 1.00 94.31 282 TYR A CA 1
ATOM 2355 C C . TYR A 1 282 ? 17.109 1.231 -37.088 1.00 94.31 282 TYR A C 1
ATOM 2357 O O . TYR A 1 282 ? 17.395 0.713 -36.007 1.00 94.31 282 TYR A O 1
ATOM 2365 N N . VAL A 1 283 ? 17.246 2.540 -37.323 1.00 94.56 283 VAL A N 1
ATOM 2366 C CA . VAL A 1 283 ? 17.930 3.480 -36.414 1.00 94.56 283 VAL A CA 1
ATOM 2367 C C . VAL A 1 283 ? 17.362 3.459 -34.985 1.00 94.56 283 VAL A C 1
ATOM 2369 O O . VAL A 1 283 ? 18.159 3.292 -34.062 1.00 94.56 283 VAL A O 1
ATOM 2372 N N . PRO A 1 284 ? 16.035 3.555 -34.747 1.00 95.38 284 PRO A N 1
ATOM 2373 C CA . PRO A 1 284 ? 15.489 3.513 -33.388 1.00 95.38 284 PRO A CA 1
ATOM 2374 C C . PRO A 1 284 ? 15.861 2.246 -32.618 1.00 95.38 284 PRO A C 1
ATOM 2376 O O . PRO A 1 284 ? 16.258 2.335 -31.458 1.00 95.38 284 PRO A O 1
ATOM 2379 N N . ARG A 1 285 ? 15.805 1.075 -33.269 1.00 94.44 285 ARG A N 1
ATOM 2380 C CA . ARG A 1 285 ? 16.175 -0.210 -32.651 1.00 94.44 285 ARG A CA 1
ATOM 2381 C C . ARG A 1 285 ? 17.626 -0.197 -32.177 1.00 94.44 285 ARG A C 1
ATOM 2383 O O . ARG A 1 285 ? 17.889 -0.551 -31.032 1.00 94.44 285 ARG A O 1
ATOM 2390 N N . VAL A 1 286 ? 18.542 0.263 -33.026 1.00 95.25 286 VAL A N 1
ATOM 2391 C CA . VAL A 1 286 ? 19.973 0.307 -32.692 1.00 95.25 286 VAL A CA 1
ATOM 2392 C C . VAL A 1 286 ? 20.253 1.280 -31.543 1.00 95.25 286 VAL A C 1
ATOM 2394 O O . VAL A 1 286 ? 21.007 0.958 -30.628 1.00 95.25 286 VAL A O 1
ATOM 2397 N N . LEU A 1 287 ? 19.601 2.446 -31.526 1.00 95.88 287 LEU A N 1
ATOM 2398 C CA . LEU A 1 287 ? 19.747 3.402 -30.423 1.00 95.88 287 LEU A CA 1
ATOM 2399 C C . LEU A 1 287 ? 19.218 2.842 -29.094 1.00 95.88 287 LEU A C 1
ATOM 2401 O O . LEU A 1 287 ? 19.850 3.043 -28.059 1.00 95.88 287 LEU A O 1
ATOM 2405 N N . ILE A 1 288 ? 18.097 2.111 -29.110 1.00 94.44 288 ILE A N 1
ATOM 2406 C CA . ILE A 1 288 ? 17.563 1.429 -27.919 1.00 94.44 288 ILE A CA 1
ATOM 2407 C C . ILE A 1 288 ? 18.573 0.401 -27.389 1.00 94.44 288 ILE A C 1
ATOM 2409 O O . ILE A 1 288 ? 18.833 0.363 -26.187 1.00 94.44 288 ILE A O 1
ATOM 2413 N N . GLN A 1 289 ? 19.180 -0.393 -28.276 1.00 95.12 289 GLN A N 1
ATOM 2414 C CA . GLN A 1 289 ? 20.215 -1.369 -27.915 1.00 95.12 289 GLN A CA 1
ATOM 2415 C C . GLN A 1 289 ? 21.447 -0.696 -27.291 1.00 95.12 289 GLN A C 1
ATOM 2417 O O . GLN A 1 289 ? 21.950 -1.152 -26.267 1.00 95.12 289 GLN A O 1
ATOM 2422 N N . MET A 1 290 ? 21.896 0.437 -27.842 1.00 95.69 290 MET A N 1
ATOM 2423 C CA . MET A 1 290 ? 23.000 1.217 -27.265 1.00 95.69 290 MET A CA 1
ATOM 2424 C C . MET A 1 290 ? 22.674 1.749 -25.866 1.00 95.69 290 MET A C 1
ATOM 2426 O O . MET A 1 290 ? 23.516 1.684 -24.970 1.00 95.69 290 MET A O 1
ATOM 2430 N N . VAL A 1 291 ? 21.451 2.243 -25.652 1.00 93.56 291 VAL A N 1
ATOM 2431 C CA . VAL A 1 291 ? 20.991 2.676 -24.323 1.00 93.56 291 VAL A CA 1
ATOM 2432 C C . VAL A 1 291 ? 20.988 1.509 -23.334 1.00 93.56 291 VAL A C 1
ATOM 2434 O O . VAL A 1 291 ? 21.339 1.705 -22.173 1.00 93.56 291 VAL A O 1
ATOM 2437 N N . GLU A 1 292 ? 20.641 0.300 -23.774 1.00 92.94 292 GLU A N 1
ATOM 2438 C CA . GLU A 1 292 ? 20.688 -0.893 -22.925 1.00 92.94 292 GLU A CA 1
ATOM 2439 C C . GLU A 1 292 ? 22.120 -1.228 -22.481 1.00 92.94 292 GLU A C 1
ATOM 2441 O O . GLU A 1 292 ? 22.363 -1.447 -21.294 1.00 92.94 292 GLU A O 1
ATOM 2446 N N . CYS A 1 293 ? 23.101 -1.155 -23.387 1.00 94.62 293 CYS A N 1
ATOM 2447 C CA . CYS A 1 293 ? 24.512 -1.305 -23.019 1.00 94.62 293 CYS A CA 1
ATOM 2448 C C . CYS A 1 293 ? 24.965 -0.227 -22.014 1.00 94.62 293 CYS A C 1
ATOM 2450 O O . CYS A 1 293 ? 25.646 -0.536 -21.036 1.00 94.62 293 CYS A O 1
ATOM 2452 N N . ILE A 1 294 ? 24.538 1.029 -22.199 1.00 94.06 294 ILE A N 1
ATOM 2453 C CA . ILE A 1 294 ? 24.845 2.125 -21.263 1.00 94.06 294 ILE A CA 1
ATOM 2454 C C . ILE A 1 294 ? 24.211 1.881 -19.883 1.00 94.06 294 ILE A C 1
ATOM 2456 O O . ILE A 1 294 ? 24.844 2.156 -18.864 1.00 94.06 294 ILE A O 1
ATOM 2460 N N . LYS A 1 295 ? 22.990 1.337 -19.805 1.00 91.12 295 LYS A N 1
ATOM 2461 C CA . LYS A 1 295 ? 22.371 0.971 -18.517 1.00 91.12 295 LYS A CA 1
ATOM 2462 C C . LYS A 1 295 ? 23.178 -0.094 -17.778 1.00 91.12 295 LYS A C 1
ATOM 2464 O O . LYS A 1 295 ? 23.338 0.018 -16.564 1.00 91.12 295 LYS A O 1
ATOM 2469 N N . ASN A 1 296 ? 23.709 -1.086 -18.493 1.00 91.56 296 ASN A N 1
ATOM 2470 C CA . ASN A 1 296 ? 24.564 -2.111 -17.893 1.00 91.56 296 ASN A CA 1
ATOM 2471 C C . ASN A 1 296 ? 25.857 -1.505 -17.337 1.00 91.56 296 ASN A C 1
ATOM 2473 O O . ASN A 1 296 ? 26.215 -1.797 -16.200 1.00 91.56 296 ASN A O 1
ATOM 2477 N N . LEU A 1 297 ? 26.483 -0.572 -18.065 1.00 91.50 297 LEU A N 1
ATOM 2478 C CA . LEU A 1 297 ? 27.622 0.196 -17.551 1.00 91.50 297 LEU A CA 1
ATOM 2479 C C . LEU A 1 297 ? 27.279 0.928 -16.241 1.00 91.50 297 LEU A C 1
ATOM 2481 O O . LEU A 1 297 ? 28.047 0.873 -15.283 1.00 91.50 297 LEU A O 1
ATOM 2485 N N . VAL A 1 298 ? 26.129 1.606 -16.175 1.00 89.12 298 VAL A N 1
ATOM 2486 C CA . VAL A 1 298 ? 25.693 2.308 -14.954 1.00 89.12 298 VAL A CA 1
ATOM 2487 C C . VAL A 1 298 ? 25.497 1.329 -13.797 1.00 89.12 298 VAL A C 1
ATOM 2489 O O . VAL A 1 298 ? 25.980 1.588 -12.697 1.00 89.12 298 VAL A O 1
ATOM 2492 N N . LYS A 1 299 ? 24.849 0.188 -14.047 1.00 89.50 299 LYS A N 1
ATOM 2493 C CA . LYS A 1 299 ? 24.641 -0.860 -13.043 1.00 89.50 299 LYS A CA 1
ATOM 2494 C C . LYS A 1 299 ? 25.968 -1.402 -12.504 1.00 89.50 299 LYS A C 1
ATOM 2496 O O . LYS A 1 299 ? 26.113 -1.572 -11.296 1.00 89.50 299 LYS A O 1
ATOM 2501 N N . ASP A 1 300 ? 26.949 -1.620 -13.376 1.00 88.19 300 ASP A N 1
ATOM 2502 C CA . ASP A 1 300 ? 28.283 -2.078 -12.982 1.00 88.19 300 ASP A CA 1
ATOM 2503 C C . ASP A 1 300 ? 29.002 -1.039 -12.103 1.00 88.19 300 ASP A C 1
ATOM 2505 O O . ASP A 1 300 ? 29.610 -1.391 -11.089 1.00 88.19 300 ASP A O 1
ATOM 2509 N N . LEU A 1 301 ? 28.877 0.254 -12.426 1.00 87.56 301 LEU A N 1
ATOM 2510 C CA . LEU A 1 301 ? 29.422 1.347 -11.610 1.00 87.56 301 LEU A CA 1
ATOM 2511 C C . LEU A 1 301 ? 28.730 1.468 -10.245 1.00 87.56 301 LEU A C 1
ATOM 2513 O O . LEU A 1 301 ? 29.393 1.739 -9.241 1.00 87.56 301 LEU A O 1
ATOM 2517 N N . GLU A 1 302 ? 27.413 1.272 -10.188 1.00 87.75 302 GLU A N 1
ATOM 2518 C CA . GLU A 1 302 ? 26.654 1.261 -8.934 1.00 87.75 302 GLU A CA 1
ATOM 2519 C C . GLU A 1 302 ? 27.062 0.089 -8.038 1.00 87.75 302 GLU A C 1
ATOM 2521 O O . GLU A 1 302 ? 27.304 0.290 -6.846 1.00 87.75 302 GLU A O 1
ATOM 2526 N N . ASN A 1 303 ? 27.220 -1.107 -8.610 1.00 87.88 303 ASN A N 1
ATOM 2527 C CA . ASN A 1 303 ? 27.717 -2.279 -7.890 1.00 87.88 303 ASN A CA 1
ATOM 2528 C C . ASN A 1 303 ? 29.112 -2.020 -7.313 1.00 87.88 303 ASN A C 1
ATOM 2530 O O . ASN A 1 303 ? 29.339 -2.223 -6.121 1.00 87.88 303 ASN A O 1
ATOM 2534 N N . LEU A 1 304 ? 30.019 -1.479 -8.131 1.00 86.81 304 LEU A N 1
ATOM 2535 C CA . LEU A 1 304 ? 31.369 -1.126 -7.703 1.00 86.81 304 LEU A CA 1
ATOM 2536 C C . LEU A 1 304 ? 31.338 -0.102 -6.558 1.00 86.81 304 LEU A C 1
ATOM 2538 O O . LEU A 1 304 ? 32.007 -0.282 -5.541 1.00 86.81 304 LEU A O 1
ATOM 2542 N N . LYS A 1 305 ? 30.517 0.949 -6.666 1.00 86.62 305 LYS A N 1
ATOM 2543 C CA . LYS A 1 305 ? 30.334 1.939 -5.593 1.00 86.62 305 LYS A CA 1
ATOM 2544 C C . LYS A 1 305 ? 29.857 1.291 -4.288 1.00 86.62 305 LYS A C 1
ATOM 2546 O O . LYS A 1 305 ? 30.363 1.653 -3.223 1.00 86.62 305 LYS A O 1
ATOM 2551 N N . ASN A 1 306 ? 28.906 0.361 -4.355 1.00 83.44 306 ASN A N 1
ATOM 2552 C CA . ASN A 1 306 ? 28.386 -0.334 -3.177 1.00 83.44 306 ASN A CA 1
ATOM 2553 C C . ASN A 1 306 ? 29.479 -1.179 -2.509 1.00 83.44 306 ASN A C 1
ATOM 2555 O O . ASN A 1 306 ? 29.701 -1.032 -1.309 1.00 83.44 306 ASN A O 1
ATOM 2559 N N . GLU A 1 307 ? 30.257 -1.941 -3.285 1.00 85.25 307 GLU A N 1
ATOM 2560 C CA . GLU A 1 307 ? 31.383 -2.726 -2.758 1.00 85.25 307 GLU A CA 1
ATOM 2561 C C . GLU A 1 307 ? 32.452 -1.862 -2.071 1.00 85.25 307 GLU A C 1
ATOM 2563 O O . GLU A 1 307 ? 33.007 -2.247 -1.038 1.00 85.25 307 GLU A O 1
ATOM 2568 N N . PHE A 1 308 ? 32.763 -0.684 -2.623 1.00 78.50 308 PHE A N 1
ATOM 2569 C CA . PHE A 1 308 ? 33.719 0.242 -2.007 1.00 78.50 308 PHE A CA 1
ATOM 2570 C C . PHE A 1 308 ? 33.174 0.909 -0.740 1.00 78.50 308 PHE A C 1
ATOM 2572 O O . PHE A 1 308 ? 33.950 1.224 0.160 1.00 78.50 308 PHE A O 1
ATOM 2579 N N . THR A 1 309 ? 31.859 1.110 -0.652 1.00 73.94 309 THR A N 1
ATOM 2580 C CA . THR A 1 309 ? 31.214 1.711 0.524 1.00 73.94 309 THR A CA 1
ATOM 2581 C C . THR A 1 309 ? 31.093 0.700 1.667 1.00 73.94 309 THR A C 1
ATOM 2583 O O . THR A 1 309 ? 31.296 1.058 2.823 1.00 73.94 309 THR A O 1
ATOM 2586 N N . GLU A 1 310 ? 30.835 -0.574 1.360 1.00 64.19 310 GLU A N 1
ATOM 2587 C CA . GLU A 1 310 ? 30.799 -1.660 2.348 1.00 64.19 310 GLU A CA 1
ATOM 2588 C C . GLU A 1 310 ? 32.182 -1.996 2.915 1.00 64.19 310 GLU A C 1
ATOM 2590 O O . GLU A 1 310 ? 32.292 -2.303 4.094 1.00 64.19 310 GLU A O 1
ATOM 2595 N N . LYS A 1 311 ? 33.252 -1.883 2.118 1.00 55.53 311 LYS A N 1
ATOM 2596 C CA . LYS A 1 311 ? 34.637 -2.091 2.589 1.00 55.53 311 LYS A CA 1
ATOM 2597 C C . LYS A 1 311 ? 35.209 -0.922 3.402 1.00 55.53 311 LYS A C 1
ATOM 2599 O O . LYS A 1 311 ? 36.297 -1.057 3.958 1.00 55.53 311 LYS A O 1
ATOM 2604 N N . ALA A 1 312 ? 34.532 0.226 3.421 1.00 50.56 312 ALA A N 1
ATOM 2605 C CA . ALA A 1 312 ? 34.949 1.419 4.160 1.00 50.56 312 ALA A CA 1
ATOM 2606 C C . ALA A 1 312 ? 34.299 1.541 5.555 1.00 50.56 312 ALA A C 1
ATOM 2608 O O . ALA A 1 312 ? 34.703 2.419 6.320 1.00 50.56 312 ALA A O 1
ATOM 2609 N N . ASN A 1 313 ? 33.330 0.673 5.873 1.00 42.31 313 ASN A N 1
ATOM 2610 C CA . ASN A 1 313 ? 32.692 0.526 7.188 1.00 42.31 313 ASN A CA 1
ATOM 2611 C C . ASN A 1 313 ? 33.181 -0.743 7.897 1.00 42.31 313 ASN A C 1
ATOM 2613 O O . ASN A 1 313 ? 33.121 -0.757 9.147 1.00 42.31 313 ASN A O 1
#

Foldseek 3Di:
DVVLLVVQVPDQDLVVNVVVCPDPVNLVVLCVLCVVLVNVVPDRSSLLSCLSNCQNPVCVVPVDCPDPLSVQLNVLSCCQNVDDDPDSVVNVVSSVSNSVSSVVSCVVVLVVLLVVLLVLLQVLVVVLVPDPDPVSVVVSVVVSVVSLVVQCVSPNPVSSCVSVVDDDDDDDPVVVVVVVLVVVLVVCLVCVVVLNCPVVLVLLVVLLVVLCVQDDPVCNVVSCVLSVSVVVSVCSSVVNDDLVNVLVSLVVSLVSLVVQADPVCVVLSVVLSVCSVVDRDDSSVSSSSSVVSVVNRVVVVVVVVVVVVVVVD

Radius of gyration: 37.88 Å; chains: 1; bounding box: 81×36×96 Å

Sequence (313 aa):
MDSLKDKLLNVHEFETLSKKMLQKEINDLGKQLLEKLKMNSFVHHRNFLAAFMVFKFPYDVMHTLDNTTNRELYNYSCKLMETEYDDEKELRSDIIKFNFCFKKWKGDDGKVLKEQLFNEYHQLGVDIMNTDDEDRKTIYKLTRDRILDCSHKVGGEKFIEEIMSYKPVILNKDDLMMQYNKAHNDLLCEEFDKGDYTKTKQLFTFIKNTCLQFHRKEDHGDIDDTIDVDFIMNRIKNNAYSNSEYVTLFRYMFSLIRAIQSSSNDELLESFVNEMDTDPVYVPRVLIQMVECIKNLVKDLENLKNEFTEKAN

Organism: NCBI:txid1070528